Protein AF-A0A7K4BJR8-F1 (afdb_monomer)

pLDDT: mean 73.81, std 22.52, range [33.16, 98.5]

Solvent-accessible surface area (backbone atoms only — not comparable to full-atom values): 9722 Å² total; per-residue (Å²): 134,85,83,57,66,66,61,52,48,55,53,50,50,55,52,49,26,66,75,66,76,46,86,74,72,80,52,48,68,29,40,33,30,67,42,92,91,54,66,64,65,56,51,53,58,7,53,71,75,41,69,78,59,50,40,80,43,78,47,93,61,85,74,62,59,51,90,48,58,79,77,44,30,55,43,60,36,35,68,52,66,42,24,38,37,38,39,56,16,68,87,39,60,27,74,51,41,46,43,58,59,71,41,5,22,15,36,36,52,43,92,82,65,81,49,40,65,60,49,18,52,25,55,46,34,30,51,28,50,25,68,72,41,71,50,69,44,72,83,71,36,67,66,50,46,67,68,37,57,70,76,56,28,48,58,50,65,80,38,47,80,62,55,77,78,30,66,71,44,46,60,42,64,70

Radius of gyration: 16.27 Å; Cα contacts (8 Å, |Δi|>4): 257; chains: 1; bounding box: 40×42×47 Å

Secondary structure (DSSP, 8-state):
----HHHHHHHHHHHHHHHTT---SPPEEEEEEE-TTS-HHHHHHHHHTS-TTEEEEE-SSPPPB----GGGTT---BSSTTEEEEEETTTTT-S-SEEEETTEEEEEE-TT---HHHHHHHHHHHHHHHTT--SGGGGT-HHHHHHS-HHHHHHHHHHHHHHSS-HHHHHHH-

Sequence (174 aa):
MKFDFEKFKFYFLTLLATLFGTQRVKPIEIDIYIEDNIDPEFVQNSLYLIPQLWKFNFLTEAPKYRVMTGDWKGFLIPEADDTVVIFDGKARSAKYAGGCAGKSVGVAKNTWDTDELGFGLRIWHELLHAQKIDSDAMLYSPEFEEWLESQFSYVLKENKPAYQHSMQFQILFY

Nearest PDB structures (foldseek):
  8ev3-assembly1_x  TM=3.480E-01  e=5.461E+00  Schizosaccharomyces pombe
  5g1o-assembly2_C  TM=3.671E-01  e=8.417E+00  Homo sapiens

Structure (mmCIF, N/CA/C/O backbone):
data_AF-A0A7K4BJR8-F1
#
_entry.id   AF-A0A7K4BJR8-F1
#
loop_
_atom_site.group_PDB
_atom_site.id
_atom_site.type_symbol
_atom_site.label_atom_id
_atom_site.label_alt_id
_atom_site.label_comp_id
_atom_site.label_asym_id
_atom_site.label_entity_id
_atom_site.label_seq_id
_atom_site.pdbx_PDB_ins_code
_atom_site.Cartn_x
_atom_site.Cartn_y
_atom_site.Cartn_z
_atom_site.occupancy
_atom_site.B_iso_or_equiv
_atom_site.auth_seq_id
_atom_site.auth_comp_id
_atom_site.auth_asym_id
_atom_site.auth_atom_id
_atom_site.pdbx_PDB_model_num
ATOM 1 N N . MET A 1 1 ? -26.219 17.099 -1.507 1.00 39.16 1 MET A N 1
ATOM 2 C CA . MET A 1 1 ? -25.427 15.993 -0.931 1.00 39.16 1 MET A CA 1
ATOM 3 C C . MET A 1 1 ? -26.324 15.250 0.054 1.00 39.16 1 MET A C 1
ATOM 5 O O . MET A 1 1 ? -26.841 15.898 0.954 1.00 39.16 1 MET A O 1
ATOM 9 N N . LYS A 1 2 ? -26.644 13.965 -0.168 1.00 35.47 2 LYS A N 1
ATOM 10 C CA . LYS A 1 2 ? -27.456 13.188 0.789 1.00 35.47 2 LYS A CA 1
ATOM 11 C C . LYS A 1 2 ? -26.531 12.698 1.900 1.00 35.47 2 LYS A C 1
ATOM 13 O O . LYS A 1 2 ? -25.533 12.054 1.607 1.00 35.47 2 LYS A O 1
ATOM 18 N N . PHE A 1 3 ? -26.849 13.055 3.138 1.00 34.41 3 PHE A N 1
ATOM 19 C CA . PHE A 1 3 ? -26.106 12.629 4.317 1.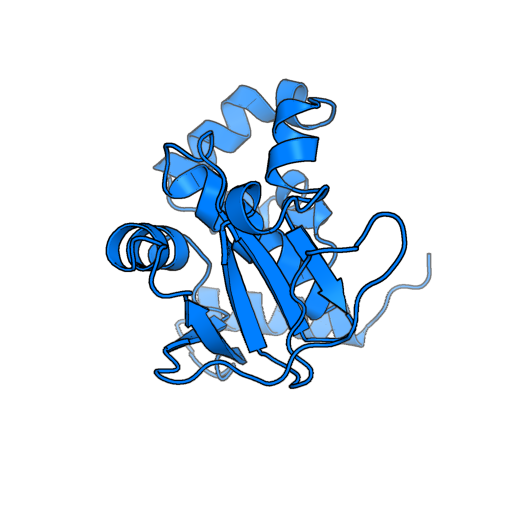00 34.41 3 PHE A CA 1
ATOM 20 C C . PHE A 1 3 ? -26.326 11.124 4.516 1.00 34.41 3 PHE A C 1
ATOM 22 O O . PHE A 1 3 ? -27.465 10.686 4.688 1.00 34.41 3 PHE A O 1
ATOM 29 N N . ASP A 1 4 ? -25.259 10.334 4.411 1.00 52.53 4 ASP A N 1
ATOM 30 C CA . ASP A 1 4 ? -25.311 8.882 4.585 1.00 52.53 4 ASP A CA 1
ATOM 31 C C . ASP A 1 4 ? -25.196 8.554 6.077 1.00 52.53 4 ASP A C 1
ATOM 33 O O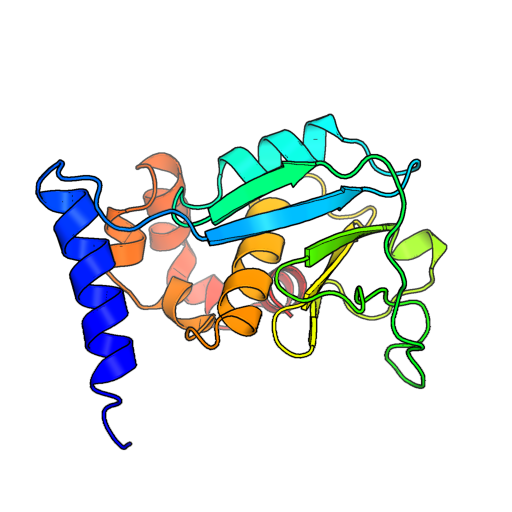 . ASP A 1 4 ? -24.119 8.593 6.678 1.00 52.53 4 ASP A O 1
ATOM 37 N N . PHE A 1 5 ? -26.352 8.288 6.681 1.00 44.09 5 PHE A N 1
ATOM 38 C CA . PHE A 1 5 ? -26.496 8.077 8.117 1.00 44.09 5 PHE A CA 1
ATOM 39 C C . PHE A 1 5 ? -25.712 6.856 8.618 1.00 44.09 5 PHE A C 1
ATOM 41 O O . PHE A 1 5 ? -25.242 6.859 9.754 1.00 44.09 5 PHE A O 1
ATOM 48 N N . GLU A 1 6 ? -25.524 5.835 7.777 1.00 42.38 6 GLU A N 1
ATOM 49 C CA . GLU A 1 6 ? -24.791 4.623 8.154 1.00 42.38 6 GLU A CA 1
ATOM 50 C C . GLU A 1 6 ? -23.277 4.868 8.164 1.00 42.38 6 GLU A C 1
ATOM 52 O O . GLU A 1 6 ? -22.595 4.439 9.096 1.00 42.38 6 GLU A O 1
ATOM 57 N N . LYS A 1 7 ? -22.752 5.655 7.213 1.00 46.09 7 LYS A N 1
ATOM 58 C CA . LYS A 1 7 ? -21.339 6.082 7.226 1.00 46.09 7 LYS A CA 1
ATOM 59 C C . LYS A 1 7 ? -21.014 6.978 8.415 1.00 46.09 7 LYS A C 1
ATOM 61 O O . LYS A 1 7 ? -20.001 6.769 9.080 1.00 46.09 7 LYS A O 1
ATOM 66 N N . PHE A 1 8 ? -21.886 7.940 8.714 1.00 45.38 8 PHE A N 1
ATOM 67 C CA . PHE A 1 8 ? -21.704 8.826 9.865 1.00 45.38 8 PHE A CA 1
ATOM 68 C C . PHE A 1 8 ? -21.739 8.047 11.185 1.00 45.38 8 PHE A C 1
ATOM 70 O O . PHE A 1 8 ? -20.923 8.281 12.070 1.00 45.38 8 PHE A O 1
ATOM 77 N N . LYS A 1 9 ? -22.632 7.061 11.297 1.00 41.16 9 LYS A N 1
ATOM 78 C CA . LYS A 1 9 ? -22.720 6.179 12.462 1.00 41.16 9 LYS A CA 1
ATOM 79 C C . LYS A 1 9 ? -21.468 5.316 12.630 1.00 41.16 9 LYS A C 1
ATOM 81 O O . LYS A 1 9 ? -20.982 5.193 13.748 1.00 41.16 9 LYS A O 1
ATOM 86 N N . PHE A 1 10 ? -20.919 4.756 11.552 1.00 46.19 10 PHE A N 1
ATOM 87 C CA . PHE A 1 10 ? -19.692 3.951 11.615 1.00 46.19 10 PHE A CA 1
ATOM 88 C C . PHE A 1 10 ? -18.473 4.792 12.022 1.00 46.19 10 PHE A C 1
ATOM 90 O O . PHE A 1 10 ? -17.684 4.385 12.874 1.00 46.19 10 PHE A O 1
ATOM 97 N N . TYR A 1 11 ? -18.375 6.007 11.479 1.00 46.25 11 TYR A N 1
ATOM 98 C CA . TYR A 1 11 ? -17.348 6.982 11.834 1.00 46.25 11 TYR A CA 1
ATOM 99 C C . TYR A 1 11 ? -17.465 7.418 13.305 1.00 46.25 11 TYR A C 1
ATOM 101 O O . TYR A 1 11 ? -16.501 7.340 14.061 1.00 46.25 11 TYR A O 1
ATOM 109 N N . PHE A 1 12 ? -18.676 7.756 13.755 1.00 47.78 12 PHE A N 1
ATOM 110 C CA . PHE A 1 12 ? -18.957 8.169 15.132 1.00 47.78 12 PHE A CA 1
ATOM 111 C C . PHE A 1 12 ? -18.719 7.049 16.157 1.00 47.78 12 PHE A C 1
ATOM 113 O O . PHE A 1 12 ? -18.209 7.303 17.245 1.00 47.78 12 PHE A O 1
ATOM 120 N N . LEU A 1 13 ? -19.037 5.796 15.815 1.00 42.09 13 LEU A N 1
ATOM 121 C CA . LEU A 1 13 ? -18.774 4.636 16.675 1.00 42.09 13 LEU A CA 1
ATOM 122 C C . LEU A 1 13 ? -17.274 4.330 16.794 1.00 42.09 13 LEU A C 1
ATOM 124 O O . LEU A 1 13 ? -16.813 3.983 17.880 1.00 42.09 13 LEU A O 1
ATOM 128 N N . THR A 1 14 ? -16.513 4.509 15.712 1.00 45.16 14 THR A N 1
ATOM 129 C CA . THR A 1 14 ? -15.045 4.382 15.715 1.00 45.16 14 THR A CA 1
ATOM 130 C C . THR A 1 14 ? -14.398 5.481 16.571 1.00 45.16 14 THR A C 1
ATOM 132 O O . THR A 1 14 ? -13.513 5.208 17.384 1.00 45.16 14 THR A O 1
ATOM 135 N N . LEU A 1 15 ? -14.912 6.712 16.475 1.00 42.56 15 LEU A N 1
ATOM 136 C CA . LEU A 1 15 ? -14.467 7.861 17.268 1.00 42.56 15 LEU A CA 1
ATOM 137 C C . LEU A 1 15 ? -14.764 7.680 18.772 1.00 42.56 15 LEU A C 1
ATOM 139 O O . LEU A 1 15 ? -13.894 7.877 19.619 1.00 42.56 15 LEU A O 1
ATOM 143 N N . LEU A 1 16 ? -15.975 7.221 19.113 1.00 37.25 16 LEU A N 1
ATOM 144 C CA . LEU A 1 16 ? -16.387 6.929 20.492 1.00 37.25 16 LEU A CA 1
ATOM 145 C C . LEU A 1 16 ? -15.578 5.794 21.132 1.00 37.25 16 LEU A C 1
ATOM 147 O O . LEU A 1 16 ? -15.208 5.891 22.302 1.00 37.25 16 LEU A O 1
ATOM 151 N N . ALA A 1 17 ? -15.282 4.728 20.386 1.00 38.25 17 ALA A N 1
ATOM 152 C CA . ALA A 1 17 ? -14.490 3.605 20.891 1.00 38.25 17 ALA A CA 1
ATOM 153 C C . ALA A 1 17 ? -13.061 4.027 21.274 1.00 38.25 17 ALA A C 1
ATOM 155 O O . ALA A 1 17 ? -12.500 3.520 22.247 1.00 38.25 17 ALA A O 1
ATOM 156 N N . THR A 1 18 ? -12.510 4.996 20.539 1.00 41.12 18 THR A N 1
ATOM 157 C CA . THR A 1 18 ? -11.171 5.554 20.759 1.00 41.12 18 THR A CA 1
ATOM 158 C C . THR A 1 18 ? -11.140 6.490 21.973 1.00 41.12 18 THR A C 1
ATOM 160 O O . THR A 1 18 ? -10.223 6.415 22.785 1.00 41.12 18 THR A O 1
ATOM 163 N N . LEU A 1 19 ? -12.178 7.316 22.158 1.00 39.34 19 LEU A N 1
ATOM 164 C CA . LEU A 1 19 ? -12.269 8.289 23.257 1.00 39.34 19 LEU A CA 1
ATOM 165 C C . LEU A 1 19 ? -12.593 7.669 24.626 1.00 39.34 19 LEU A C 1
ATOM 167 O O . LEU A 1 19 ? -12.157 8.184 25.652 1.00 39.34 19 LEU A O 1
ATOM 171 N N . PHE A 1 20 ? -13.353 6.571 24.668 1.00 43.09 20 PHE A N 1
ATOM 172 C CA . PHE A 1 20 ? -13.841 5.990 25.926 1.00 43.09 20 PHE A CA 1
ATOM 173 C C . PHE A 1 20 ? -13.079 4.739 26.387 1.00 43.09 20 PHE A C 1
ATOM 175 O O . PHE A 1 20 ? -13.543 4.055 27.299 1.00 43.09 20 PHE A O 1
ATOM 182 N N . GLY A 1 21 ? -11.945 4.395 25.760 1.00 36.84 21 GLY A N 1
ATOM 183 C CA . GLY A 1 21 ? -11.155 3.206 26.123 1.00 36.84 21 GLY A CA 1
ATOM 184 C C . GLY A 1 21 ? -11.947 1.893 26.046 1.00 36.84 21 GLY A C 1
ATOM 185 O O . GLY A 1 21 ? -11.568 0.885 26.639 1.00 36.84 21 GLY A O 1
ATOM 186 N N . THR A 1 22 ? -13.074 1.898 25.331 1.00 37.78 22 THR A N 1
ATOM 187 C CA . THR A 1 22 ? -13.945 0.742 25.148 1.00 37.78 22 THR A CA 1
ATOM 188 C C . THR A 1 22 ? -13.746 0.237 23.733 1.00 37.78 22 THR A C 1
ATOM 190 O O . THR A 1 22 ? -14.464 0.581 22.798 1.00 37.78 22 THR A O 1
ATOM 193 N N . GLN A 1 23 ? -12.737 -0.612 23.572 1.00 42.09 23 GLN A N 1
ATOM 194 C CA . GLN A 1 23 ? -12.533 -1.372 22.348 1.00 42.09 23 GLN A CA 1
ATOM 195 C C . GLN A 1 23 ? -13.764 -2.271 22.125 1.00 42.09 23 GLN A C 1
ATOM 197 O O . GLN A 1 23 ? -13.931 -3.305 22.772 1.00 42.09 23 GLN A O 1
ATOM 202 N N . ARG A 1 24 ? -14.684 -1.850 21.251 1.00 44.22 24 ARG A N 1
ATOM 203 C CA . ARG A 1 24 ? -15.789 -2.693 20.760 1.00 44.22 24 ARG A CA 1
ATOM 204 C C . ARG A 1 24 ? -16.048 -2.567 19.261 1.00 44.22 24 ARG A C 1
ATOM 206 O O . ARG A 1 24 ? -17.031 -3.122 18.781 1.00 44.22 24 ARG A O 1
ATOM 213 N N . VAL A 1 25 ? -15.178 -1.903 18.503 1.00 53.53 25 VAL A N 1
ATOM 214 C CA . VAL A 1 25 ? -15.154 -2.091 17.048 1.00 53.53 25 VAL A CA 1
ATOM 215 C C . VAL A 1 25 ? -14.038 -3.084 16.767 1.00 53.53 25 VAL A C 1
ATOM 217 O O . VAL A 1 25 ? -12.874 -2.809 17.050 1.00 53.53 25 VAL A O 1
ATOM 220 N N . LYS A 1 26 ? -14.409 -4.284 16.307 1.00 66.56 26 LYS A N 1
ATOM 221 C CA . LYS A 1 26 ? -13.431 -5.275 15.853 1.00 66.56 26 LYS A CA 1
ATOM 222 C C . LYS A 1 26 ? -12.640 -4.624 14.704 1.00 66.56 26 LYS A C 1
ATOM 224 O O . LYS A 1 26 ? -13.298 -4.128 13.787 1.00 66.56 26 LYS A O 1
ATOM 229 N N . PRO A 1 27 ? -11.295 -4.589 14.752 1.00 75.00 27 PRO A N 1
ATOM 230 C CA . PRO A 1 27 ? -10.516 -4.029 13.657 1.00 75.00 27 PRO A CA 1
ATOM 231 C C . PRO A 1 27 ? -10.825 -4.784 12.364 1.00 75.00 27 PRO A C 1
ATOM 233 O O . PRO A 1 27 ? -11.122 -5.983 12.390 1.00 75.00 27 PRO A O 1
ATOM 236 N N . ILE A 1 28 ? -10.778 -4.068 11.245 1.00 84.19 28 ILE A N 1
ATOM 237 C CA . ILE A 1 28 ? -10.952 -4.652 9.918 1.00 84.19 28 ILE A CA 1
ATOM 238 C C . ILE A 1 28 ? -9.703 -5.485 9.639 1.00 84.19 28 ILE A C 1
ATOM 240 O O . ILE A 1 28 ? -8.593 -4.958 9.610 1.00 84.19 28 ILE A O 1
ATOM 244 N N . GLU A 1 29 ? -9.879 -6.792 9.495 1.00 93.88 29 GLU A N 1
ATOM 245 C CA . GLU A 1 29 ? -8.787 -7.697 9.150 1.00 93.88 29 GLU A CA 1
ATOM 246 C C . GLU A 1 29 ? -8.449 -7.507 7.671 1.00 93.88 29 GLU A C 1
ATOM 248 O O . GLU A 1 29 ? -9.343 -7.556 6.830 1.00 93.88 29 GLU A O 1
ATOM 253 N N . ILE A 1 30 ? -7.177 -7.238 7.387 1.00 96.56 30 ILE A N 1
ATOM 254 C CA . ILE A 1 30 ? -6.649 -7.042 6.041 1.00 96.56 30 ILE A CA 1
ATOM 255 C C . ILE A 1 30 ? -5.509 -8.021 5.838 1.00 96.56 30 ILE A C 1
ATOM 257 O O . ILE A 1 30 ? -4.520 -7.987 6.573 1.00 96.56 30 ILE A O 1
ATOM 261 N N . ASP A 1 31 ? -5.618 -8.851 4.816 1.00 98.25 31 ASP A N 1
ATOM 262 C CA . ASP A 1 31 ? -4.519 -9.711 4.414 1.00 98.25 31 ASP A CA 1
ATOM 263 C C . ASP A 1 31 ? -3.548 -8.912 3.542 1.00 98.25 31 ASP A C 1
ATOM 265 O O . ASP A 1 31 ? -3.962 -8.209 2.621 1.00 98.25 31 ASP A O 1
ATOM 269 N N . ILE A 1 32 ? -2.251 -8.984 3.826 1.00 98.12 32 ILE A N 1
ATOM 270 C CA . ILE A 1 32 ? -1.221 -8.276 3.067 1.00 98.12 32 ILE A CA 1
ATOM 271 C C . ILE A 1 32 ? -0.196 -9.252 2.508 1.00 98.12 32 ILE A C 1
ATOM 273 O O . ILE A 1 32 ? 0.426 -10.014 3.243 1.00 98.12 32 ILE A O 1
ATOM 277 N N . TYR A 1 33 ? -0.001 -9.211 1.195 1.00 98.50 33 TYR A N 1
ATOM 278 C CA . TYR A 1 33 ? 1.086 -9.911 0.521 1.00 98.50 33 TYR A CA 1
ATOM 279 C C . TYR A 1 33 ? 2.131 -8.906 0.037 1.00 98.50 33 TYR A C 1
ATOM 281 O O . TYR A 1 33 ? 1.786 -7.878 -0.548 1.00 98.50 33 TYR A O 1
ATOM 289 N N . ILE A 1 34 ? 3.403 -9.216 0.269 1.00 98.06 34 ILE A N 1
ATOM 290 C CA . ILE A 1 34 ? 4.556 -8.423 -0.163 1.00 98.06 34 ILE A CA 1
ATOM 291 C C . ILE A 1 34 ? 5.335 -9.283 -1.159 1.00 98.06 34 ILE A C 1
ATOM 293 O O . ILE A 1 34 ? 5.709 -10.401 -0.817 1.00 98.06 34 ILE A O 1
ATOM 297 N N . GLU A 1 35 ? 5.554 -8.793 -2.382 1.00 96.75 35 GLU A N 1
ATOM 298 C CA . GLU A 1 35 ? 6.397 -9.505 -3.351 1.00 96.75 35 GLU A CA 1
ATOM 299 C C . GLU A 1 35 ? 7.841 -9.660 -2.845 1.00 96.75 35 GLU A C 1
ATOM 301 O O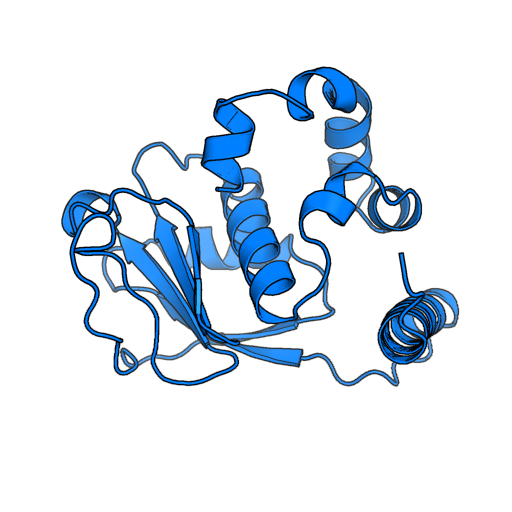 . GLU A 1 35 ? 8.390 -8.752 -2.225 1.00 96.75 35 GLU A O 1
ATOM 306 N N . ASP A 1 36 ? 8.481 -10.786 -3.173 1.00 91.25 36 ASP A N 1
ATOM 307 C CA . ASP A 1 36 ? 9.799 -11.195 -2.651 1.00 91.25 36 ASP A CA 1
ATOM 308 C C . ASP A 1 36 ? 10.941 -10.183 -2.875 1.00 91.25 36 ASP A C 1
ATOM 310 O O . ASP A 1 36 ? 11.962 -10.223 -2.191 1.00 91.25 36 ASP A O 1
ATOM 314 N N . ASN A 1 37 ? 10.810 -9.297 -3.862 1.00 92.19 37 ASN A N 1
ATOM 315 C CA . ASN A 1 37 ? 11.795 -8.264 -4.190 1.00 92.19 37 ASN A CA 1
ATOM 316 C C . ASN A 1 37 ? 11.564 -6.931 -3.459 1.00 92.19 37 ASN A C 1
ATOM 318 O O . ASN A 1 37 ? 12.301 -5.973 -3.702 1.00 92.19 37 ASN A O 1
ATOM 322 N N . ILE A 1 38 ? 10.560 -6.858 -2.587 1.00 95.75 38 ILE A N 1
ATOM 323 C CA . ILE A 1 38 ? 10.290 -5.711 -1.725 1.00 95.75 38 ILE A CA 1
ATOM 324 C C . ILE A 1 38 ? 10.806 -6.003 -0.319 1.00 95.75 38 ILE A C 1
ATOM 326 O O . ILE A 1 38 ? 10.596 -7.086 0.214 1.00 95.75 38 ILE A O 1
ATOM 330 N N . ASP A 1 39 ? 11.458 -5.014 0.292 1.00 95.12 39 ASP A N 1
ATOM 331 C CA . ASP A 1 39 ? 11.907 -5.101 1.679 1.00 95.12 39 ASP A CA 1
ATOM 332 C C . ASP A 1 39 ? 10.700 -5.177 2.639 1.00 95.12 39 ASP A C 1
ATOM 334 O O . ASP A 1 39 ? 9.954 -4.196 2.765 1.00 95.12 39 ASP A O 1
ATOM 338 N N . PRO A 1 40 ? 10.478 -6.318 3.320 1.00 94.31 40 PRO A N 1
ATOM 339 C CA . PRO A 1 40 ? 9.342 -6.474 4.214 1.00 94.31 40 PRO A CA 1
ATOM 340 C C . PRO A 1 40 ? 9.459 -5.618 5.480 1.00 94.31 40 PRO A C 1
ATOM 342 O O . PRO A 1 40 ? 8.422 -5.267 6.043 1.00 94.31 40 PRO A O 1
ATOM 345 N N . GLU A 1 41 ? 10.668 -5.259 5.928 1.00 95.19 41 GLU A N 1
ATOM 346 C CA . GLU A 1 41 ? 10.864 -4.423 7.120 1.00 95.19 41 GLU A CA 1
ATOM 347 C C . GLU A 1 41 ? 10.375 -2.995 6.858 1.00 95.19 41 GLU A C 1
ATOM 349 O O . GLU A 1 41 ? 9.574 -2.463 7.626 1.00 95.19 41 GLU A O 1
ATOM 354 N N . PHE A 1 42 ? 10.748 -2.418 5.712 1.00 94.06 42 PHE A N 1
ATOM 355 C CA . PHE A 1 42 ? 10.246 -1.116 5.264 1.00 94.06 42 PHE A CA 1
ATOM 356 C C . PHE A 1 42 ? 8.710 -1.075 5.217 1.00 94.06 42 PHE A C 1
ATOM 358 O O . PHE A 1 42 ? 8.081 -0.130 5.702 1.00 94.06 42 PHE A O 1
ATOM 365 N N . VAL A 1 43 ? 8.078 -2.113 4.655 1.00 95.19 43 VAL A N 1
ATOM 366 C CA . VAL A 1 43 ? 6.611 -2.189 4.584 1.00 95.19 43 VAL A CA 1
ATOM 367 C C . VAL A 1 43 ? 6.007 -2.310 5.981 1.00 95.19 43 VAL A C 1
ATOM 369 O O . VAL A 1 43 ? 5.060 -1.593 6.288 1.00 95.19 43 VAL A O 1
ATOM 372 N N . GLN A 1 44 ? 6.549 -3.166 6.850 1.00 93.44 44 GLN A N 1
ATOM 373 C CA . GLN A 1 44 ? 6.068 -3.316 8.229 1.00 93.44 44 GLN A CA 1
ATOM 374 C C . GLN A 1 44 ? 6.145 -2.000 9.009 1.00 93.44 44 GLN A C 1
ATOM 376 O O . GLN A 1 44 ? 5.165 -1.609 9.646 1.00 93.44 44 GLN A O 1
ATOM 381 N N . ASN A 1 45 ? 7.265 -1.287 8.898 1.00 85.56 45 ASN A N 1
ATOM 382 C CA . ASN A 1 45 ? 7.450 0.030 9.499 1.00 85.56 45 ASN A CA 1
ATOM 383 C C . ASN A 1 45 ? 6.443 1.048 8.944 1.00 85.56 45 ASN A C 1
ATOM 385 O O . ASN A 1 45 ? 5.867 1.817 9.709 1.00 85.56 45 ASN A O 1
ATOM 389 N N . SER A 1 46 ? 6.154 1.000 7.641 1.00 86.38 46 SER A N 1
ATOM 390 C CA . SER A 1 46 ? 5.132 1.846 7.006 1.00 86.38 46 SER A CA 1
ATOM 391 C C . SER A 1 46 ? 3.722 1.557 7.542 1.00 86.38 46 SER A C 1
ATOM 393 O O . SER A 1 46 ? 2.960 2.481 7.816 1.00 86.38 46 SER A O 1
ATOM 395 N N . LEU A 1 47 ? 3.363 0.280 7.727 1.00 86.81 47 LEU A N 1
ATOM 396 C CA . LEU A 1 47 ? 2.053 -0.124 8.255 1.00 86.81 47 LEU A CA 1
ATOM 397 C C . LEU A 1 47 ? 1.860 0.259 9.724 1.00 86.81 47 LEU A C 1
ATOM 399 O O . LEU A 1 47 ? 0.731 0.520 10.132 1.00 86.81 47 LEU A O 1
ATOM 403 N N . TYR A 1 48 ? 2.937 0.309 10.516 1.00 78.69 48 TYR A N 1
ATOM 404 C CA . TYR A 1 48 ? 2.879 0.737 11.918 1.00 78.69 48 TYR A CA 1
ATOM 405 C C . TYR A 1 48 ? 2.381 2.185 12.069 1.00 78.69 48 TYR A C 1
ATOM 407 O O . TYR A 1 48 ? 1.830 2.548 13.106 1.00 78.69 48 TYR A O 1
ATO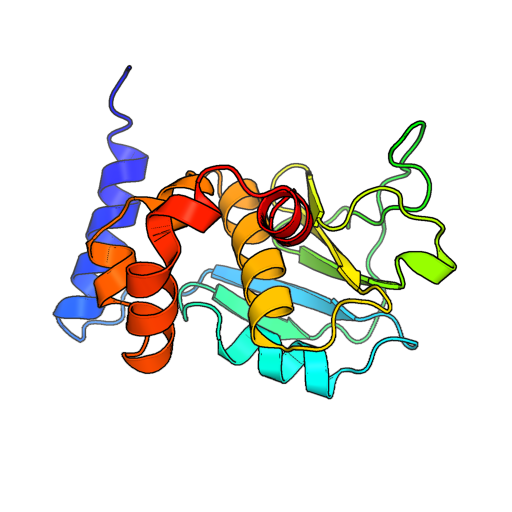M 415 N N . LEU A 1 49 ? 2.534 2.998 11.021 1.00 70.06 49 LEU A N 1
ATOM 416 C CA . LEU A 1 49 ? 2.095 4.394 10.976 1.00 70.06 49 LEU A CA 1
ATOM 417 C C . LEU A 1 49 ? 0.606 4.549 10.613 1.00 70.06 49 LEU A C 1
ATOM 419 O O . LEU A 1 49 ? 0.055 5.644 10.725 1.00 70.06 49 LEU A O 1
ATOM 423 N N . ILE A 1 50 ? -0.054 3.474 10.173 1.00 73.50 50 ILE A N 1
ATOM 424 C CA . ILE A 1 50 ? -1.468 3.472 9.775 1.00 73.50 50 ILE A CA 1
ATOM 425 C C . ILE A 1 50 ? -2.353 3.262 11.015 1.00 73.50 50 ILE A C 1
ATOM 427 O O . ILE A 1 50 ? -1.997 2.481 11.902 1.00 73.50 50 ILE A O 1
ATOM 431 N N . PRO A 1 51 ? -3.542 3.896 11.099 1.00 68.50 51 PRO A N 1
ATOM 432 C CA . PRO A 1 51 ? -4.455 3.665 12.206 1.00 68.50 51 PRO A CA 1
ATOM 433 C C . PRO A 1 51 ? -4.778 2.208 12.493 1.00 68.50 51 PRO A C 1
ATOM 435 O O . PRO A 1 51 ? -5.121 1.438 11.596 1.00 68.50 51 PRO A O 1
ATOM 438 N N . GLN A 1 52 ? -4.864 1.887 13.787 1.00 69.88 52 GLN A N 1
ATOM 439 C CA . GLN A 1 52 ? -5.269 0.570 14.301 1.00 69.88 52 GLN A CA 1
ATOM 440 C C . GLN A 1 52 ? -6.757 0.229 14.059 1.00 69.88 52 GLN A C 1
ATOM 442 O O . GLN A 1 52 ? -7.312 -0.668 14.695 1.00 69.88 52 GLN A O 1
ATOM 447 N N . LEU A 1 53 ? -7.421 0.936 13.138 1.00 73.88 53 LEU A N 1
ATOM 448 C CA . LEU A 1 53 ? -8.699 0.522 12.562 1.00 73.88 53 LEU A CA 1
ATOM 449 C C . LEU A 1 53 ? -8.534 -0.761 11.737 1.00 73.88 53 LEU A C 1
ATOM 451 O O . LEU A 1 53 ? -9.445 -1.591 11.716 1.00 73.88 53 LEU A O 1
ATOM 455 N N . TRP A 1 54 ? -7.380 -0.929 11.087 1.00 83.00 54 TRP A N 1
ATOM 456 C CA . TRP A 1 54 ? -7.029 -2.141 10.358 1.00 83.00 54 TRP A CA 1
ATOM 457 C C . TRP A 1 54 ? -6.060 -2.998 11.159 1.00 83.00 54 TRP A C 1
ATOM 459 O O . TRP A 1 54 ? -5.187 -2.503 11.871 1.00 83.00 54 TRP A O 1
ATOM 469 N N . LYS A 1 55 ? -6.214 -4.309 11.015 1.00 88.62 55 LYS A N 1
ATOM 470 C CA . LYS A 1 55 ? -5.279 -5.304 11.515 1.00 88.62 55 LYS A CA 1
ATOM 471 C C . LYS A 1 55 ? -4.721 -6.067 10.324 1.00 88.62 55 LYS A C 1
ATOM 473 O O . LYS A 1 55 ? -5.476 -6.742 9.631 1.00 88.62 55 LYS A O 1
ATOM 478 N N . PHE A 1 56 ? -3.413 -5.977 10.125 1.00 94.94 56 PHE A N 1
ATOM 479 C CA . PHE A 1 56 ? -2.735 -6.606 8.997 1.00 94.94 56 PHE A CA 1
ATOM 480 C C . PHE A 1 56 ? -2.307 -8.039 9.325 1.00 94.94 56 PHE A C 1
ATOM 482 O O . PHE A 1 56 ? -1.642 -8.275 10.336 1.00 94.94 56 PHE A O 1
ATOM 489 N N . ASN A 1 57 ? -2.663 -8.987 8.459 1.00 96.81 57 ASN A N 1
ATOM 490 C CA . ASN A 1 57 ? -2.185 -10.365 8.497 1.00 96.81 57 ASN A CA 1
ATOM 491 C C . ASN A 1 57 ? -1.281 -10.606 7.283 1.00 96.81 57 ASN A C 1
ATOM 493 O O . ASN A 1 57 ? -1.718 -10.467 6.145 1.00 96.81 57 ASN A O 1
ATOM 497 N N . PHE A 1 58 ? -0.022 -10.970 7.507 1.00 97.12 58 PHE A N 1
ATOM 498 C CA . PHE A 1 58 ? 0.925 -11.172 6.411 1.00 97.12 58 PHE A CA 1
ATOM 499 C C . PHE A 1 58 ? 0.731 -12.543 5.764 1.00 97.12 58 PHE A C 1
ATOM 501 O O . PHE A 1 58 ? 0.842 -13.577 6.425 1.00 97.12 58 PHE A O 1
ATOM 508 N N . LEU A 1 59 ? 0.463 -12.536 4.463 1.00 97.31 59 LEU A N 1
ATOM 509 C CA . LEU A 1 59 ? 0.394 -13.726 3.632 1.00 97.31 59 LEU A CA 1
ATOM 510 C C . LEU A 1 59 ? 1.800 -14.146 3.204 1.00 97.31 59 LEU A C 1
ATOM 512 O 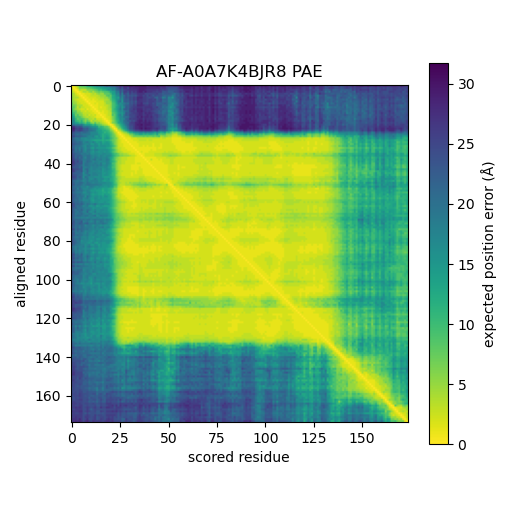O . LEU A 1 59 ? 2.623 -13.316 2.823 1.00 97.31 59 LEU A O 1
ATOM 516 N N . THR A 1 60 ? 2.050 -15.452 3.212 1.00 95.00 60 THR A N 1
ATOM 517 C CA . THR A 1 60 ? 3.302 -16.044 2.717 1.00 95.00 60 THR A CA 1
ATOM 518 C C . THR A 1 60 ? 3.228 -16.445 1.247 1.00 95.00 60 THR A C 1
ATOM 520 O O . THR A 1 60 ? 4.255 -16.708 0.632 1.00 95.00 60 THR A O 1
ATOM 523 N N . GLU A 1 61 ? 2.022 -16.525 0.684 1.00 95.75 61 GLU A N 1
ATOM 524 C CA . GLU A 1 61 ? 1.781 -16.930 -0.700 1.00 95.75 61 GLU A CA 1
ATOM 525 C C . GLU A 1 61 ? 1.078 -15.813 -1.471 1.00 95.75 61 GLU A C 1
ATOM 527 O O . GLU A 1 61 ? 0.199 -15.127 -0.942 1.00 95.75 61 GLU A O 1
ATOM 532 N N . ALA A 1 62 ? 1.457 -15.654 -2.741 1.00 96.62 62 ALA A N 1
ATOM 533 C CA . ALA A 1 62 ? 0.861 -14.668 -3.627 1.00 96.62 62 ALA A CA 1
ATOM 534 C C . ALA A 1 62 ? -0.637 -14.964 -3.848 1.00 96.62 62 ALA A C 1
ATOM 536 O O . ALA A 1 62 ? -0.988 -16.080 -4.252 1.00 96.62 62 ALA A O 1
ATOM 537 N N . PRO A 1 63 ? -1.538 -13.984 -3.647 1.00 96.75 63 PRO A N 1
ATOM 538 C CA . PRO A 1 63 ? -2.942 -14.158 -3.982 1.00 96.75 63 PRO A CA 1
ATOM 539 C C . PRO A 1 63 ? -3.132 -14.190 -5.504 1.00 96.75 63 PRO A C 1
ATOM 541 O O . PRO A 1 63 ? -2.269 -13.790 -6.287 1.00 96.75 63 PRO A O 1
ATOM 544 N N . LYS A 1 64 ? -4.312 -14.625 -5.950 1.00 97.69 64 LYS A N 1
ATOM 545 C CA . LYS A 1 64 ? -4.706 -14.459 -7.355 1.00 97.69 64 LYS A CA 1
ATOM 546 C C . LYS A 1 64 ? -4.918 -12.981 -7.664 1.00 97.69 64 LYS A C 1
ATOM 548 O O . LYS A 1 64 ? -5.499 -12.263 -6.852 1.00 97.69 64 LYS A O 1
ATOM 553 N N . TYR A 1 65 ? -4.504 -12.546 -8.850 1.00 97.19 65 TYR A N 1
ATOM 554 C CA . TYR A 1 65 ? -4.628 -11.157 -9.290 1.00 97.19 65 TYR A CA 1
ATOM 555 C C . TYR A 1 65 ? -5.623 -11.011 -10.433 1.00 97.19 65 TYR A C 1
ATOM 557 O O . TYR A 1 65 ? -5.708 -11.864 -11.316 1.00 97.19 65 TYR A O 1
ATOM 565 N N . ARG A 1 66 ? -6.304 -9.866 -10.466 1.00 96.38 66 ARG A N 1
ATOM 566 C CA . ARG A 1 66 ? -7.091 -9.448 -11.625 1.00 96.38 66 ARG A CA 1
ATOM 567 C C . ARG A 1 66 ? -6.171 -9.168 -12.810 1.00 96.38 66 ARG A C 1
ATOM 569 O O . ARG A 1 66 ? -5.087 -8.605 -12.664 1.00 96.38 66 ARG A O 1
ATOM 576 N N . VAL A 1 67 ? -6.636 -9.514 -14.008 1.00 93.94 67 VAL A N 1
ATOM 577 C CA . VAL A 1 67 ? -5.934 -9.187 -15.254 1.00 93.94 67 VAL A CA 1
ATOM 578 C C . VAL A 1 67 ? -6.192 -7.723 -15.606 1.00 93.94 67 VAL A C 1
ATOM 580 O O . VAL A 1 67 ? -7.271 -7.367 -16.078 1.00 93.94 67 VAL A O 1
ATOM 583 N N . MET A 1 68 ? -5.185 -6.880 -15.390 1.00 94.69 68 MET A N 1
ATOM 584 C CA . MET A 1 68 ? -5.246 -5.453 -15.704 1.00 94.69 68 MET A CA 1
ATOM 585 C C . MET A 1 68 ? -4.786 -5.177 -17.143 1.00 94.69 68 MET A C 1
ATOM 587 O O . MET A 1 68 ? -3.857 -5.808 -17.654 1.00 94.69 68 MET A O 1
ATOM 591 N N . THR A 1 69 ? -5.433 -4.223 -17.816 1.00 93.19 69 THR A N 1
ATOM 592 C CA . THR A 1 69 ? -5.159 -3.866 -19.221 1.00 93.19 69 THR A CA 1
ATOM 593 C C . THR A 1 69 ? -5.080 -2.349 -19.406 1.00 93.19 69 THR A C 1
ATOM 595 O O . THR A 1 69 ? -5.358 -1.586 -18.481 1.00 93.19 69 THR A O 1
ATOM 598 N N . GLY A 1 70 ? -4.670 -1.901 -20.598 1.00 94.69 70 GLY A N 1
ATOM 599 C CA . GLY A 1 70 ? -4.523 -0.476 -20.904 1.00 94.69 70 GLY A CA 1
ATOM 600 C C . GLY A 1 70 ? -3.499 0.200 -19.993 1.00 94.69 70 GLY A C 1
ATOM 601 O O . GLY A 1 70 ? -2.420 -0.344 -19.767 1.00 94.69 70 GLY A O 1
ATOM 602 N N . ASP A 1 71 ? -3.862 1.359 -19.448 1.00 92.69 71 ASP A N 1
ATOM 603 C CA . ASP A 1 71 ? -3.016 2.138 -18.536 1.00 92.69 71 ASP A CA 1
ATOM 604 C C . ASP A 1 71 ? -2.695 1.421 -17.215 1.00 92.69 71 ASP A C 1
ATOM 606 O O . ASP A 1 71 ? -1.699 1.739 -16.572 1.00 92.69 71 ASP A O 1
ATOM 610 N N . TRP A 1 72 ? -3.500 0.431 -16.827 1.00 93.69 72 TRP A N 1
ATOM 611 C CA . TRP A 1 72 ? -3.290 -0.368 -15.617 1.00 93.69 72 TRP A CA 1
ATOM 612 C C . TRP A 1 72 ? -2.475 -1.638 -15.872 1.00 93.69 72 TRP A C 1
ATOM 614 O O . TRP A 1 72 ? -2.274 -2.442 -14.962 1.00 93.69 72 TRP A O 1
ATOM 624 N N . LYS A 1 73 ? -2.012 -1.870 -17.106 1.00 94.81 73 LYS A N 1
ATOM 625 C CA . LYS A 1 73 ? -1.197 -3.045 -17.429 1.00 94.81 73 LYS A CA 1
ATOM 626 C C . LYS A 1 73 ? 0.044 -3.087 -16.527 1.00 94.81 73 LYS A C 1
ATOM 628 O O . LYS A 1 73 ? 0.766 -2.105 -16.419 1.00 94.81 73 LYS A O 1
ATOM 633 N N . GLY A 1 74 ? 0.288 -4.243 -15.909 1.00 93.25 74 GLY A N 1
ATOM 634 C CA . GLY A 1 74 ? 1.394 -4.446 -14.967 1.00 93.25 74 GLY A CA 1
ATOM 635 C C . GLY A 1 74 ? 1.040 -4.144 -13.507 1.00 93.25 74 GLY A C 1
ATOM 636 O O . GLY A 1 74 ? 1.697 -4.671 -12.615 1.00 93.25 74 GLY A O 1
ATOM 637 N N . PHE A 1 75 ? -0.029 -3.388 -13.246 1.00 96.81 75 PHE A N 1
ATOM 638 C CA . PHE A 1 75 ? -0.523 -3.146 -11.893 1.00 96.81 75 PHE A CA 1
ATOM 639 C C . PHE A 1 75 ? -1.168 -4.415 -11.315 1.00 96.81 75 PHE A C 1
ATOM 641 O O . PHE A 1 75 ? -1.893 -5.118 -12.026 1.00 96.81 75 PHE A O 1
ATOM 648 N N . LEU A 1 76 ? -0.924 -4.712 -10.035 1.00 97.44 76 LEU A N 1
ATOM 649 C CA . LEU A 1 76 ? -1.541 -5.849 -9.353 1.00 97.44 76 LEU A CA 1
ATOM 650 C C . LEU A 1 76 ? -2.707 -5.399 -8.480 1.00 97.44 76 LEU A C 1
ATOM 652 O O . LEU A 1 76 ? -2.541 -4.538 -7.628 1.00 97.44 76 LEU A O 1
ATOM 656 N N . ILE A 1 77 ? -3.867 -6.034 -8.649 1.00 97.06 77 ILE A N 1
ATOM 657 C CA . ILE A 1 77 ? -4.990 -5.942 -7.709 1.00 97.06 77 ILE A CA 1
ATOM 658 C C . ILE A 1 77 ? -5.419 -7.377 -7.355 1.00 97.0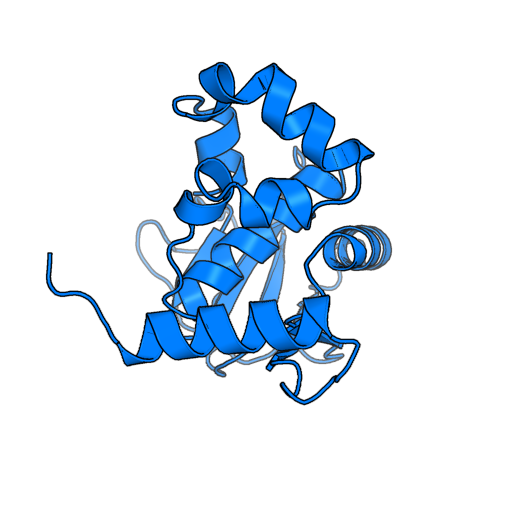6 77 ILE A C 1
ATOM 660 O O . ILE A 1 77 ? -5.743 -8.137 -8.275 1.00 97.06 77 ILE A O 1
ATOM 664 N N . PRO A 1 78 ? -5.450 -7.775 -6.072 1.00 97.75 78 PRO A N 1
ATOM 665 C CA . PRO A 1 78 ? -5.757 -9.144 -5.664 1.00 97.75 78 PRO A CA 1
ATOM 666 C C . PRO A 1 78 ? -7.256 -9.423 -5.766 1.00 97.75 78 PRO A C 1
ATOM 668 O O . PRO A 1 78 ? -8.052 -8.602 -5.339 1.00 97.75 78 PRO A O 1
ATOM 671 N N . GLU A 1 79 ? -7.667 -10.568 -6.315 1.00 97.38 79 GLU A N 1
ATOM 672 C CA . GLU A 1 79 ? -9.085 -10.918 -6.516 1.00 97.38 79 GLU A CA 1
ATOM 673 C C . GLU A 1 79 ? -9.891 -10.963 -5.211 1.00 97.38 79 GLU A C 1
ATOM 675 O O . GLU A 1 79 ? -11.069 -10.603 -5.215 1.00 97.38 79 GLU A O 1
ATOM 680 N N . ALA A 1 80 ? -9.254 -11.385 -4.118 1.00 96.81 80 ALA A N 1
ATOM 681 C CA . ALA A 1 80 ? -9.863 -11.460 -2.799 1.00 96.81 80 ALA A CA 1
ATOM 682 C C . ALA A 1 80 ? -10.134 -10.061 -2.219 1.00 96.81 80 ALA A C 1
ATOM 684 O O . ALA A 1 80 ? -9.313 -9.151 -2.335 1.00 96.81 80 ALA A O 1
ATOM 685 N N . ASP A 1 81 ? -11.303 -9.904 -1.597 1.00 95.81 81 ASP A N 1
ATOM 686 C CA . ASP A 1 81 ? -11.642 -8.703 -0.834 1.00 95.81 81 ASP A CA 1
ATOM 687 C C . ASP A 1 81 ? -10.769 -8.588 0.422 1.00 95.81 81 ASP A C 1
ATOM 689 O O . ASP A 1 81 ? -10.194 -9.574 0.881 1.00 95.81 81 ASP A O 1
ATOM 693 N N . ASP A 1 82 ? -10.678 -7.370 0.966 1.00 96.19 82 ASP A N 1
ATOM 694 C CA . ASP A 1 82 ? -9.940 -7.071 2.198 1.00 96.19 82 ASP A CA 1
ATOM 695 C C . ASP A 1 82 ? -8.474 -7.573 2.125 1.00 96.19 82 ASP A C 1
ATOM 697 O O . ASP A 1 82 ? -7.878 -8.010 3.104 1.00 96.19 82 ASP A O 1
ATOM 701 N N . THR A 1 83 ? -7.893 -7.505 0.918 1.00 98.12 83 THR A N 1
ATOM 702 C CA . THR A 1 83 ? -6.526 -7.940 0.604 1.00 98.12 83 THR A CA 1
ATOM 703 C C . THR A 1 83 ? -5.734 -6.800 -0.034 1.00 98.12 83 THR A C 1
ATOM 705 O O . THR A 1 83 ? -6.203 -6.151 -0.974 1.00 98.12 83 THR A O 1
ATOM 708 N N . VAL A 1 84 ? -4.513 -6.585 0.448 1.00 98.31 84 VAL A N 1
ATOM 709 C CA . VAL A 1 84 ? -3.522 -5.639 -0.073 1.00 98.31 84 VAL A CA 1
ATOM 710 C C . VAL A 1 84 ? -2.377 -6.423 -0.712 1.00 98.31 84 VAL A C 1
ATOM 712 O O . VAL A 1 84 ? -1.842 -7.354 -0.112 1.00 98.31 84 VAL A O 1
ATOM 715 N N . VAL A 1 85 ? -1.956 -6.026 -1.912 1.00 98.44 85 VAL A N 1
ATOM 716 C CA . VAL A 1 85 ? -0.683 -6.475 -2.492 1.00 98.44 85 VAL A CA 1
ATOM 717 C C . VAL A 1 85 ? 0.295 -5.317 -2.619 1.00 98.44 85 VAL A C 1
ATOM 719 O O . VAL A 1 85 ? -0.036 -4.277 -3.188 1.00 98.44 85 VAL A O 1
ATOM 722 N N . ILE A 1 86 ? 1.512 -5.529 -2.124 1.00 98.25 86 ILE A N 1
ATOM 723 C CA . ILE A 1 86 ? 2.653 -4.639 -2.311 1.00 98.25 86 ILE A CA 1
ATOM 724 C C . ILE A 1 86 ? 3.594 -5.262 -3.339 1.00 98.25 86 ILE A C 1
ATOM 726 O O . ILE A 1 86 ? 4.033 -6.398 -3.165 1.00 98.25 86 ILE A O 1
ATOM 730 N N . PHE A 1 87 ? 3.899 -4.529 -4.407 1.00 97.75 87 PHE A N 1
ATOM 731 C CA . PHE A 1 87 ? 4.667 -5.046 -5.543 1.00 97.75 87 PHE A CA 1
ATOM 732 C C . PHE A 1 87 ? 5.665 -4.026 -6.087 1.00 97.75 87 PHE A C 1
ATOM 734 O O . PHE A 1 87 ? 5.511 -2.826 -5.870 1.00 97.75 87 PHE A O 1
ATOM 741 N N . ASP A 1 88 ? 6.674 -4.479 -6.831 1.00 96.56 88 ASP A N 1
ATOM 742 C CA . ASP A 1 88 ? 7.651 -3.573 -7.451 1.00 96.56 88 ASP A CA 1
ATOM 743 C C . ASP A 1 88 ? 7.070 -2.922 -8.712 1.00 96.56 88 ASP A C 1
ATOM 745 O O . ASP A 1 88 ? 6.896 -3.552 -9.765 1.00 96.56 88 ASP A O 1
ATOM 749 N N . GLY A 1 89 ? 6.785 -1.622 -8.607 1.00 94.56 89 GLY A N 1
ATOM 750 C CA . GLY A 1 89 ? 6.209 -0.839 -9.696 1.00 94.56 89 GLY A CA 1
ATOM 751 C C . GLY A 1 89 ? 7.121 -0.752 -10.916 1.00 94.56 89 GLY A C 1
ATOM 752 O O . GLY A 1 89 ? 6.650 -0.844 -12.053 1.00 94.56 89 GLY A O 1
ATOM 753 N N . LYS A 1 90 ? 8.438 -0.660 -10.703 1.00 93.38 90 LYS A N 1
ATOM 754 C CA . LYS A 1 90 ? 9.421 -0.576 -11.785 1.00 93.38 90 LYS A CA 1
ATOM 755 C C . LYS A 1 90 ? 9.547 -1.913 -12.504 1.00 93.38 90 LYS A C 1
ATOM 757 O O . LYS A 1 90 ? 9.502 -1.937 -13.735 1.00 93.38 90 LYS A O 1
ATOM 762 N N . ALA A 1 91 ? 9.665 -3.015 -11.763 1.00 94.62 91 ALA A N 1
ATOM 763 C CA . ALA A 1 91 ? 9.766 -4.355 -12.343 1.00 94.62 91 ALA A CA 1
ATOM 764 C C . ALA A 1 91 ? 8.544 -4.698 -13.206 1.00 94.62 91 ALA A C 1
ATOM 766 O O . ALA A 1 91 ? 8.672 -5.330 -14.256 1.00 94.62 91 ALA A O 1
ATOM 767 N N . ARG A 1 92 ? 7.360 -4.229 -12.800 1.00 94.06 92 ARG A N 1
ATOM 768 C CA . ARG A 1 92 ? 6.101 -4.484 -13.507 1.00 94.06 92 ARG A CA 1
ATOM 769 C C . ARG A 1 92 ? 5.715 -3.411 -14.525 1.00 94.06 92 ARG A C 1
ATOM 771 O O . ARG A 1 92 ? 4.706 -3.575 -15.207 1.00 94.06 92 ARG A O 1
ATOM 778 N N . SER A 1 93 ? 6.519 -2.353 -14.671 1.00 93.94 93 SER A N 1
ATOM 779 C CA . SER A 1 93 ? 6.195 -1.181 -15.503 1.00 93.94 93 SER A CA 1
ATOM 780 C C . SER A 1 93 ? 4.818 -0.586 -15.174 1.00 93.94 93 SER A C 1
ATOM 782 O O . SER A 1 93 ? 4.083 -0.168 -16.068 1.00 93.94 93 SER A O 1
ATOM 784 N N . ALA A 1 94 ? 4.453 -0.593 -13.891 1.00 92.88 94 ALA A N 1
ATOM 785 C CA . ALA A 1 94 ? 3.190 -0.051 -13.423 1.00 92.88 94 ALA A CA 1
ATOM 786 C C . ALA A 1 94 ? 3.191 1.477 -13.565 1.00 92.88 94 ALA A C 1
ATOM 788 O O . ALA A 1 94 ? 4.133 2.154 -13.155 1.00 92.88 94 ALA A O 1
ATOM 789 N N . LYS A 1 95 ? 2.127 2.015 -14.165 1.00 91.44 95 LYS A N 1
ATOM 790 C CA . LYS A 1 95 ? 1.957 3.460 -14.376 1.00 91.44 95 LYS A CA 1
ATOM 791 C C . LYS A 1 95 ? 1.525 4.194 -13.105 1.00 91.44 95 LYS A C 1
ATOM 793 O O . LYS A 1 95 ? 1.914 5.340 -12.909 1.00 91.44 95 LYS A O 1
ATOM 798 N N . TYR A 1 96 ? 0.707 3.537 -12.288 1.00 90.50 96 TYR A N 1
ATOM 799 C CA . TYR A 1 96 ? 0.113 4.089 -11.071 1.00 90.50 96 TYR A CA 1
ATOM 800 C C . TYR A 1 96 ? 0.849 3.587 -9.831 1.00 90.50 96 TYR A C 1
ATOM 802 O O . TYR A 1 96 ? 1.467 2.518 -9.863 1.00 90.50 96 TYR A O 1
ATOM 810 N N . ALA A 1 97 ? 0.777 4.360 -8.748 1.00 90.50 97 ALA A N 1
ATOM 811 C CA . ALA A 1 97 ? 1.426 4.033 -7.484 1.00 90.50 97 ALA A CA 1
ATOM 812 C C . ALA A 1 97 ? 0.478 3.339 -6.492 1.00 90.50 97 ALA A C 1
ATOM 814 O O . ALA A 1 97 ? 0.926 2.516 -5.693 1.00 90.50 97 ALA A O 1
ATOM 815 N N . GLY A 1 98 ? -0.820 3.626 -6.577 1.00 92.38 98 GLY A N 1
ATOM 816 C CA . GLY A 1 98 ? -1.879 3.038 -5.763 1.00 92.38 98 GLY A CA 1
ATOM 817 C C . GLY A 1 98 ? -3.139 2.786 -6.589 1.00 92.38 98 GLY A C 1
ATOM 818 O O . GLY A 1 98 ? -3.310 3.320 -7.687 1.00 92.38 98 GLY A O 1
ATOM 819 N N . GLY A 1 99 ? -3.983 1.882 -6.106 1.00 91.19 99 GLY A N 1
ATOM 820 C CA . GLY A 1 99 ? -5.319 1.704 -6.647 1.00 91.19 99 GLY A CA 1
ATOM 821 C C . GLY A 1 99 ? -6.105 0.627 -5.917 1.00 91.19 99 GLY A C 1
ATOM 822 O O . GLY A 1 99 ? -5.544 -0.310 -5.340 1.00 91.19 99 GLY A O 1
ATOM 823 N N . CYS A 1 100 ? -7.429 0.712 -6.014 1.00 93.31 100 CYS A N 1
ATOM 824 C CA . CYS A 1 100 ? -8.335 -0.290 -5.472 1.00 93.31 100 CYS A CA 1
ATOM 825 C C . CYS A 1 100 ? -9.368 -0.769 -6.502 1.00 93.31 100 CYS A C 1
ATOM 827 O O . CYS A 1 100 ? -9.747 -0.061 -7.438 1.00 93.31 100 CYS A O 1
ATOM 829 N N . ALA A 1 101 ? -9.864 -1.991 -6.307 1.00 92.75 101 ALA A N 1
ATOM 830 C CA . ALA A 1 101 ? -11.070 -2.483 -6.963 1.00 92.75 101 ALA A CA 1
ATOM 831 C C . ALA A 1 101 ? -11.959 -3.173 -5.926 1.00 92.75 101 ALA A C 1
ATOM 833 O O . ALA A 1 101 ? -11.586 -4.196 -5.350 1.00 92.75 101 ALA A O 1
ATOM 834 N N . GLY A 1 102 ? -13.147 -2.621 -5.670 1.00 91.31 102 GLY A N 1
ATOM 835 C CA . GLY A 1 102 ? -13.967 -3.096 -4.554 1.00 91.31 102 GLY A CA 1
ATOM 836 C C . GLY A 1 102 ? -13.233 -2.875 -3.231 1.00 91.31 102 GLY A C 1
ATOM 837 O O . GLY A 1 102 ? -12.864 -1.743 -2.944 1.00 91.31 102 GLY A O 1
ATOM 838 N N . LYS A 1 103 ? -13.013 -3.943 -2.456 1.00 93.88 103 LYS A N 1
ATOM 839 C CA . LYS A 1 103 ? -12.278 -3.894 -1.179 1.00 93.88 103 LYS A CA 1
ATOM 840 C C . LYS A 1 103 ? -10.820 -4.353 -1.273 1.00 93.88 103 LYS A C 1
ATOM 842 O O . LYS A 1 103 ? -10.165 -4.555 -0.257 1.00 93.88 103 LYS A O 1
ATOM 847 N N . SER A 1 104 ? -10.337 -4.582 -2.486 1.00 96.75 104 SER A N 1
ATOM 848 C CA . SER A 1 104 ? -8.980 -5.056 -2.738 1.00 96.75 104 SER A CA 1
ATOM 849 C C . SER A 1 104 ? -8.083 -3.908 -3.174 1.00 96.75 104 SER A C 1
ATOM 851 O O . SER A 1 104 ? -8.532 -3.020 -3.903 1.00 96.75 104 SER A O 1
ATOM 853 N N . VAL A 1 105 ? -6.830 -3.932 -2.733 1.00 97.50 105 VAL A N 1
ATOM 854 C CA . VAL A 1 105 ? -5.874 -2.833 -2.891 1.00 97.50 105 VAL A CA 1
ATOM 855 C C . VAL A 1 105 ? -4.579 -3.348 -3.505 1.00 97.50 105 VAL A C 1
ATOM 857 O O . VAL A 1 105 ? -4.084 -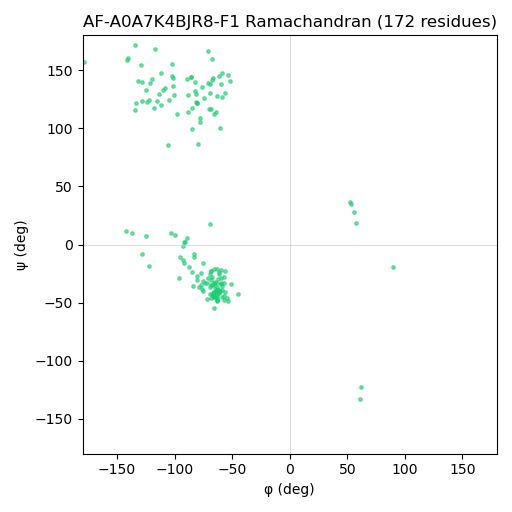4.417 -3.148 1.00 97.50 105 VAL A O 1
ATOM 860 N N . GLY A 1 106 ? -4.013 -2.565 -4.416 1.00 97.69 106 GLY A N 1
ATOM 861 C CA . GLY A 1 106 ? -2.651 -2.728 -4.897 1.00 97.69 106 GLY A CA 1
ATOM 862 C C . GLY A 1 106 ? -1.842 -1.471 -4.641 1.00 97.69 106 GLY A C 1
ATOM 863 O O . GLY A 1 106 ? -2.334 -0.364 -4.846 1.00 97.69 106 GLY A O 1
ATOM 864 N N . VAL A 1 107 ? -0.596 -1.644 -4.211 1.00 97.38 107 VAL A N 1
ATOM 865 C CA . VAL A 1 107 ? 0.336 -0.538 -3.996 1.00 97.38 107 VAL A CA 1
ATOM 866 C C . VAL A 1 107 ? 1.676 -0.887 -4.625 1.00 97.38 107 VAL A C 1
ATOM 868 O O . VAL A 1 107 ? 2.313 -1.885 -4.283 1.00 97.38 107 VAL A O 1
ATOM 871 N N . ALA A 1 108 ? 2.110 -0.041 -5.549 1.00 96.44 108 ALA A N 1
ATOM 872 C CA . ALA A 1 108 ? 3.402 -0.163 -6.189 1.00 96.44 108 ALA A CA 1
ATOM 873 C C . ALA A 1 108 ? 4.468 0.517 -5.319 1.00 96.44 108 ALA A C 1
ATOM 875 O O . ALA A 1 108 ? 4.451 1.737 -5.123 1.00 96.44 108 ALA A O 1
ATOM 876 N N . LYS A 1 109 ? 5.431 -0.266 -4.834 1.00 95.25 109 LYS A N 1
ATOM 877 C CA . LYS A 1 109 ? 6.677 0.243 -4.270 1.00 95.25 109 LYS A CA 1
ATOM 878 C C . LYS A 1 109 ? 7.617 0.580 -5.415 1.00 95.25 109 LYS A C 1
ATOM 880 O O . LYS A 1 109 ? 7.966 -0.263 -6.237 1.00 95.25 109 LYS A O 1
ATOM 885 N N . ASN A 1 110 ? 8.034 1.831 -5.467 1.00 89.06 110 ASN A N 1
ATOM 886 C CA . ASN A 1 110 ? 8.921 2.350 -6.491 1.00 89.06 110 ASN A CA 1
ATOM 887 C C . ASN A 1 110 ? 10.239 2.834 -5.864 1.00 89.06 110 ASN A C 1
ATOM 889 O O . ASN A 1 110 ? 10.369 2.986 -4.646 1.00 89.06 110 ASN A O 1
ATOM 893 N N . THR A 1 111 ? 11.239 3.110 -6.705 1.00 83.75 111 THR A N 1
ATOM 894 C CA . THR A 1 111 ? 12.595 3.484 -6.256 1.00 83.75 111 THR A CA 1
ATOM 895 C C . THR A 1 111 ? 12.675 4.850 -5.572 1.00 83.75 111 THR A C 1
ATOM 897 O O . THR A 1 111 ? 13.612 5.100 -4.827 1.00 83.75 111 THR A O 1
ATOM 900 N N . TRP A 1 112 ? 11.717 5.734 -5.843 1.00 79.19 112 TRP A N 1
ATOM 901 C CA . TRP A 1 112 ? 11.562 7.043 -5.195 1.00 79.19 112 TRP A CA 1
ATOM 902 C C . TRP A 1 112 ? 10.817 7.009 -3.852 1.00 79.19 112 TRP A C 1
ATOM 904 O O . TRP A 1 112 ? 10.800 8.025 -3.168 1.00 79.19 112 TRP A O 1
ATOM 914 N N . ASP A 1 113 ? 10.234 5.873 -3.451 1.00 82.06 113 ASP A N 1
ATOM 915 C CA . ASP A 1 113 ? 9.639 5.735 -2.118 1.00 82.06 113 ASP A CA 1
ATOM 916 C C . ASP A 1 113 ? 10.782 5.478 -1.122 1.00 82.06 113 ASP A C 1
ATOM 918 O O . ASP A 1 113 ? 11.182 4.332 -0.900 1.00 82.06 113 ASP A O 1
ATOM 922 N N . THR A 1 114 ? 11.386 6.553 -0.621 1.00 81.19 114 THR A N 1
ATOM 923 C CA . THR A 1 114 ? 12.577 6.503 0.244 1.00 81.19 114 THR A CA 1
ATOM 924 C C . THR A 1 114 ? 12.260 6.545 1.734 1.00 81.19 114 THR A C 1
ATOM 926 O O . THR A 1 114 ? 13.163 6.322 2.533 1.00 81.19 114 THR A O 1
ATOM 929 N N . ASP A 1 115 ? 11.015 6.843 2.101 1.00 82.44 115 ASP A N 1
ATOM 930 C CA . ASP A 1 115 ? 10.569 6.977 3.484 1.00 82.44 115 ASP A CA 1
ATOM 931 C C . ASP A 1 115 ? 9.278 6.188 3.748 1.00 82.44 115 ASP A C 1
ATOM 933 O O . ASP A 1 115 ? 8.361 6.136 2.923 1.00 82.44 115 ASP A O 1
ATOM 937 N N . GLU A 1 116 ? 9.217 5.560 4.920 1.00 83.50 116 GLU A N 1
ATOM 938 C CA . GLU A 1 116 ? 8.111 4.710 5.363 1.00 83.50 116 GLU A CA 1
ATOM 939 C C . GLU A 1 116 ? 6.824 5.501 5.602 1.00 83.50 116 GLU A C 1
ATOM 941 O O . GLU A 1 116 ? 5.725 4.969 5.451 1.00 83.50 116 GLU A O 1
ATOM 946 N N . LEU A 1 117 ? 6.941 6.785 5.952 1.00 76.50 117 LEU A N 1
ATOM 947 C CA . LEU A 1 117 ? 5.790 7.650 6.191 1.00 76.50 117 LEU A CA 1
ATOM 948 C C . LEU A 1 117 ? 4.992 7.867 4.906 1.00 76.50 117 LEU A C 1
ATOM 950 O O . LEU A 1 117 ? 3.795 7.585 4.873 1.00 76.50 117 LEU A O 1
ATOM 954 N N . GLY A 1 118 ? 5.642 8.337 3.843 1.00 72.62 118 GLY A N 1
ATOM 955 C CA . GLY A 1 118 ? 5.010 8.559 2.548 1.00 72.62 118 GLY A CA 1
ATOM 956 C C . GLY A 1 118 ? 4.409 7.276 1.982 1.00 72.62 118 GLY A C 1
ATOM 957 O O . GLY A 1 118 ? 3.291 7.285 1.465 1.00 72.62 118 GLY A O 1
ATOM 958 N N . PHE A 1 119 ? 5.104 6.150 2.150 1.00 85.00 119 PHE A N 1
ATOM 959 C CA . PHE A 1 119 ? 4.596 4.860 1.700 1.00 85.00 119 PHE A CA 1
ATOM 960 C C . PHE A 1 119 ? 3.398 4.366 2.528 1.00 85.00 119 PHE A C 1
ATOM 962 O O . PHE A 1 119 ? 2.400 3.916 1.961 1.00 85.00 119 PHE A O 1
ATOM 969 N N . GLY A 1 120 ? 3.448 4.504 3.855 1.00 83.81 120 GLY A N 1
ATOM 970 C CA . GLY A 1 120 ? 2.343 4.168 4.756 1.00 83.81 120 GLY A CA 1
ATOM 971 C C . GLY A 1 120 ? 1.091 5.001 4.479 1.00 83.81 120 GLY A C 1
ATOM 972 O O . GLY A 1 120 ? -0.014 4.460 4.429 1.00 83.81 120 GLY A O 1
ATOM 973 N N . LEU A 1 121 ? 1.262 6.297 4.199 1.00 77.44 121 LEU A N 1
ATOM 974 C CA . LEU A 1 121 ? 0.175 7.192 3.796 1.00 77.44 121 LEU A CA 1
ATOM 975 C C . LEU A 1 121 ? -0.502 6.739 2.493 1.00 77.44 121 LEU A C 1
ATOM 977 O O . LEU A 1 121 ? -1.730 6.770 2.415 1.00 77.44 121 LEU A O 1
ATOM 981 N N . ARG A 1 122 ? 0.264 6.254 1.505 1.00 87.19 122 ARG A N 1
ATOM 982 C CA . ARG A 1 122 ? -0.294 5.691 0.263 1.00 87.19 122 ARG A CA 1
ATOM 983 C C . ARG A 1 122 ? -1.130 4.443 0.529 1.00 87.19 122 ARG A C 1
ATOM 985 O O . ARG A 1 122 ? -2.259 4.347 0.060 1.00 87.19 122 ARG A O 1
ATOM 992 N N . ILE A 1 123 ? -0.597 3.493 1.302 1.00 90.62 123 ILE A N 1
ATOM 993 C CA . ILE A 1 123 ? -1.336 2.272 1.665 1.00 90.62 123 ILE A CA 1
ATOM 994 C C . ILE A 1 123 ? -2.645 2.647 2.363 1.00 90.62 123 ILE A C 1
ATOM 996 O O . ILE A 1 123 ? -3.706 2.113 2.041 1.00 90.62 123 ILE A O 1
ATOM 1000 N N . TRP A 1 124 ? -2.585 3.597 3.295 1.00 85.19 124 TRP A N 1
ATOM 1001 C CA . TRP A 1 124 ? -3.764 4.064 4.006 1.00 85.19 124 TRP A CA 1
ATOM 1002 C C . TRP A 1 124 ? -4.794 4.721 3.081 1.00 85.19 124 TRP A C 1
ATOM 1004 O O . TRP A 1 124 ? -5.982 4.406 3.173 1.00 85.19 124 TRP A O 1
ATOM 1014 N N . HIS A 1 125 ? -4.358 5.579 2.161 1.00 82.88 125 HIS A N 1
ATOM 1015 C CA . HIS A 1 125 ? -5.234 6.210 1.177 1.00 82.88 125 HIS A CA 1
ATOM 1016 C C . HIS A 1 125 ? -6.059 5.183 0.396 1.00 82.88 125 HIS A C 1
ATOM 1018 O O . HIS A 1 125 ? -7.287 5.282 0.318 1.00 82.88 125 HIS A O 1
ATOM 1024 N N . GLU A 1 126 ? -5.396 4.146 -0.111 1.00 89.81 126 GLU A N 1
ATOM 1025 C CA . GLU A 1 126 ? -6.063 3.097 -0.874 1.00 89.81 126 GLU A CA 1
ATOM 1026 C C . GLU A 1 126 ? -6.998 2.244 -0.013 1.00 89.81 126 GLU A C 1
ATOM 1028 O O . GLU A 1 126 ? -8.073 1.843 -0.463 1.00 89.81 126 GLU A O 1
ATOM 1033 N N . LEU A 1 127 ? -6.645 2.007 1.255 1.00 88.38 127 LEU A N 1
ATOM 1034 C CA . LEU A 1 127 ? -7.536 1.346 2.211 1.00 88.38 127 LEU A CA 1
ATOM 1035 C C . LEU A 1 127 ? -8.808 2.166 2.469 1.00 88.38 127 LEU A C 1
ATOM 1037 O O . LEU A 1 127 ? -9.894 1.590 2.561 1.00 88.38 127 LEU A O 1
ATOM 1041 N N . LEU A 1 128 ? -8.716 3.497 2.551 1.00 83.31 128 LEU A N 1
ATOM 1042 C CA . LEU A 1 128 ? -9.895 4.361 2.678 1.00 83.31 128 LEU A CA 1
ATOM 1043 C C . LEU A 1 128 ? -10.793 4.247 1.446 1.00 83.31 128 LEU A C 1
ATOM 1045 O O . LEU A 1 128 ? -12.002 4.029 1.591 1.00 83.31 128 LEU A O 1
ATOM 1049 N N . HIS A 1 129 ? -10.202 4.302 0.249 1.00 83.75 129 HIS A N 1
ATOM 1050 C CA . HIS A 1 129 ? -10.925 4.089 -1.001 1.00 83.75 129 HIS A CA 1
ATOM 1051 C C . HIS A 1 129 ? -11.633 2.729 -1.040 1.00 83.75 129 HIS A C 1
ATOM 1053 O O . HIS A 1 129 ? -12.837 2.670 -1.315 1.00 83.75 129 HIS A O 1
ATOM 1059 N N . ALA A 1 130 ? -10.930 1.655 -0.677 1.00 89.12 130 ALA A N 1
ATOM 1060 C CA . ALA A 1 130 ? -11.469 0.298 -0.623 1.00 89.12 130 ALA A CA 1
ATOM 1061 C C . ALA A 1 130 ? -12.661 0.165 0.345 1.00 89.12 130 ALA A C 1
ATOM 1063 O O . ALA A 1 130 ? -13.617 -0.569 0.081 1.00 89.12 130 ALA A O 1
ATOM 1064 N N . GLN A 1 131 ? -12.658 0.928 1.442 1.00 82.56 131 GLN A N 1
ATOM 1065 C CA . GLN A 1 131 ? -13.756 0.965 2.415 1.00 82.56 131 GLN A CA 1
ATOM 1066 C C . GLN A 1 131 ? -14.837 2.011 2.087 1.00 82.56 131 GLN A C 1
ATOM 1068 O O . GLN A 1 131 ? -15.783 2.197 2.857 1.00 82.56 131 GLN A O 1
ATOM 1073 N N . LYS A 1 132 ? -14.753 2.680 0.926 1.00 81.00 132 LYS A N 1
ATOM 1074 C CA . LYS A 1 132 ? -15.656 3.770 0.505 1.00 81.00 132 LYS A CA 1
ATOM 1075 C C . LYS A 1 132 ? -15.714 4.918 1.518 1.00 81.00 132 LYS A C 1
ATOM 1077 O O . LYS A 1 132 ? -16.744 5.603 1.623 1.00 81.00 132 LYS A O 1
ATOM 1082 N N . ILE A 1 133 ? -14.637 5.099 2.268 1.00 70.81 133 ILE A N 1
ATOM 1083 C CA . ILE A 1 133 ? -14.406 6.262 3.111 1.00 70.81 133 ILE A CA 1
ATOM 1084 C C . ILE A 1 133 ? -13.778 7.326 2.210 1.00 70.81 133 ILE A C 1
ATOM 1086 O O . ILE A 1 133 ? -13.059 7.004 1.266 1.00 70.81 133 ILE A O 1
ATOM 1090 N N . ASP A 1 134 ? -14.127 8.586 2.442 1.00 67.62 134 ASP A N 1
ATOM 1091 C CA . ASP A 1 134 ? -13.553 9.692 1.683 1.00 67.62 134 ASP A CA 1
ATOM 1092 C C . ASP A 1 134 ? -12.043 9.764 1.965 1.00 67.62 134 ASP A C 1
ATOM 1094 O O . ASP A 1 134 ? -11.634 9.966 3.108 1.00 67.62 134 ASP A O 1
ATOM 1098 N N . SER A 1 135 ? -11.222 9.510 0.946 1.00 63.78 135 SER A N 1
ATOM 1099 C CA . SER A 1 135 ? -9.766 9.430 1.081 1.00 63.78 135 SER A CA 1
ATOM 1100 C C . SER A 1 135 ? -9.125 10.818 1.176 1.00 63.78 135 SER A C 1
ATOM 1102 O O . SER A 1 135 ? -8.091 10.970 1.826 1.00 63.78 135 SER A O 1
ATOM 1104 N N . ASP A 1 136 ? -9.796 11.850 0.650 1.00 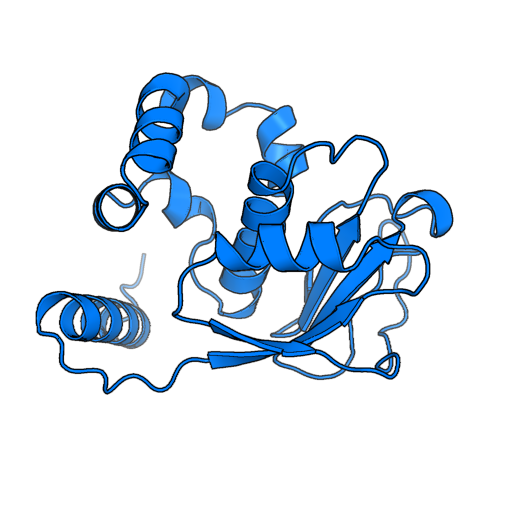56.84 136 ASP A N 1
ATOM 1105 C CA . ASP A 1 136 ? -9.417 13.251 0.832 1.00 56.84 136 ASP A CA 1
ATOM 1106 C C . ASP A 1 136 ? -9.775 13.752 2.244 1.00 56.84 136 ASP A C 1
ATOM 1108 O O . ASP A 1 136 ? -9.220 14.753 2.702 1.00 56.84 136 ASP A O 1
ATOM 1112 N N . ALA A 1 137 ? -10.635 13.044 2.996 1.00 52.25 137 ALA A N 1
ATOM 1113 C CA . ALA A 1 137 ? -10.973 13.416 4.376 1.00 52.25 137 ALA A CA 1
ATOM 1114 C C . ALA A 1 137 ? -9.746 13.442 5.304 1.00 52.25 137 ALA A C 1
ATOM 1116 O O . ALA A 1 137 ? -9.757 14.167 6.299 1.00 52.25 137 ALA A O 1
ATOM 1117 N N . MET A 1 138 ? -8.667 12.737 4.942 1.00 56.34 138 MET A N 1
ATOM 1118 C CA . MET A 1 138 ? -7.363 12.819 5.608 1.00 56.34 138 MET A CA 1
ATOM 1119 C C . MET A 1 138 ? -6.784 14.245 5.644 1.00 56.34 138 MET A C 1
ATOM 1121 O O . MET A 1 138 ? -6.044 14.595 6.555 1.00 56.34 138 MET A O 1
ATOM 1125 N N . LEU A 1 139 ? -7.128 15.099 4.675 1.00 53.78 139 LEU A N 1
ATOM 1126 C CA . LEU A 1 139 ? -6.623 16.475 4.577 1.00 53.78 139 LEU A CA 1
ATOM 1127 C C . LEU A 1 139 ? -7.531 17.508 5.264 1.00 53.78 139 LEU A C 1
ATOM 1129 O O . LEU A 1 139 ? -7.127 18.661 5.452 1.00 53.78 139 LEU A O 1
ATOM 1133 N N . TYR A 1 140 ? -8.762 17.127 5.618 1.00 51.22 140 TYR A N 1
ATOM 1134 C CA . TYR A 1 140 ? -9.803 18.068 6.044 1.00 51.22 140 TYR A CA 1
ATOM 1135 C C . TYR A 1 140 ? -10.485 17.726 7.371 1.00 51.22 140 TYR A C 1
ATOM 1137 O O . TYR A 1 140 ? -11.246 18.561 7.853 1.00 51.22 140 TYR A O 1
ATOM 1145 N N . SER A 1 141 ? -10.232 16.557 7.966 1.00 49.12 141 SER A N 1
ATOM 1146 C CA . SER A 1 141 ? -10.814 16.164 9.255 1.00 49.12 141 SER A CA 1
ATOM 1147 C C . SER A 1 141 ? -9.941 16.643 10.426 1.00 49.12 141 SER A C 1
ATOM 1149 O O . SER A 1 141 ? -8.822 16.155 10.594 1.00 49.12 141 SER A O 1
ATOM 1151 N N . PRO A 1 142 ? -10.425 17.572 11.273 1.00 53.34 142 PRO A N 1
ATOM 1152 C CA . PRO A 1 142 ? -9.739 17.939 12.513 1.00 53.34 142 PRO A CA 1
ATOM 1153 C C . PRO A 1 142 ? -9.515 16.737 13.438 1.00 53.34 142 PRO A C 1
ATOM 1155 O O . PRO A 1 142 ? -8.492 16.644 14.105 1.00 53.34 142 PRO A O 1
ATOM 1158 N N . GLU A 1 143 ? -10.438 15.778 13.430 1.00 46.31 143 GLU A N 1
ATOM 1159 C CA . GLU A 1 143 ? -10.361 14.552 14.222 1.00 46.31 143 GLU A CA 1
ATOM 1160 C C . GLU A 1 143 ? -9.227 13.636 13.747 1.00 46.31 143 GLU A C 1
ATOM 1162 O O . GLU A 1 143 ? -8.571 12.985 14.555 1.00 46.31 143 GLU A O 1
ATOM 1167 N N . PHE A 1 144 ? -8.959 13.612 12.441 1.00 51.16 144 PHE A N 1
ATOM 1168 C CA . PHE A 1 144 ? -7.802 12.936 11.860 1.00 51.16 144 PHE A CA 1
ATOM 1169 C C . PHE A 1 144 ? -6.488 13.609 12.276 1.00 51.16 144 PHE A C 1
ATOM 1171 O O . PHE A 1 144 ? -5.532 12.930 12.644 1.00 51.16 144 PHE A O 1
ATOM 1178 N N . GLU A 1 145 ? -6.447 14.944 12.287 1.00 51.53 145 GLU A N 1
ATOM 1179 C CA . GLU A 1 145 ? -5.285 15.709 12.758 1.00 51.53 145 GLU A CA 1
ATOM 1180 C C . GLU A 1 145 ? -5.002 15.529 14.256 1.00 51.53 145 GLU A C 1
ATOM 1182 O O . GLU A 1 145 ? -3.844 15.625 14.668 1.00 51.53 145 GLU A O 1
ATOM 1187 N N . GLU A 1 146 ? -6.041 15.323 15.068 1.00 52.50 146 GLU A N 1
ATOM 1188 C CA . GLU A 1 146 ? -5.945 15.055 16.510 1.00 52.50 146 GLU A CA 1
ATOM 1189 C C . GLU A 1 146 ? -5.612 13.593 16.824 1.00 52.50 146 GLU A C 1
ATOM 1191 O O . GLU A 1 146 ? -4.966 13.314 17.833 1.00 52.50 146 GLU A O 1
ATOM 1196 N N . TRP A 1 147 ? -6.042 12.664 15.968 1.00 46.41 147 TRP A N 1
ATOM 1197 C CA . TRP A 1 147 ? -5.745 11.239 16.088 1.00 46.41 147 TRP A CA 1
ATOM 1198 C C . TRP A 1 147 ? -4.291 10.905 15.714 1.00 46.41 147 TRP A C 1
ATOM 1200 O O . TRP A 1 147 ? -3.695 10.000 16.298 1.00 46.41 147 TRP A O 1
ATOM 1210 N N . LEU A 1 148 ? -3.709 11.641 14.763 1.00 47.25 148 LEU A N 1
ATOM 1211 C CA . LEU A 1 148 ? -2.305 11.502 14.386 1.00 47.25 148 LEU A CA 1
ATOM 1212 C C . LEU A 1 148 ? -1.378 11.780 15.572 1.00 47.25 148 LEU A C 1
ATOM 1214 O O . LEU A 1 148 ? -1.551 12.764 16.295 1.00 47.25 148 LEU A O 1
ATOM 1218 N N . GLU A 1 149 ? -0.329 10.966 15.723 1.00 45.25 149 GLU A N 1
ATOM 1219 C CA . GLU A 1 149 ? 0.723 11.270 16.692 1.00 45.25 149 GLU A CA 1
ATOM 1220 C C . GLU A 1 149 ? 1.266 12.686 16.451 1.00 45.25 149 GLU A C 1
ATOM 1222 O O . GLU A 1 149 ? 1.342 13.165 15.314 1.00 45.25 149 GLU A O 1
ATOM 1227 N N . SER A 1 150 ? 1.648 13.371 17.531 1.00 51.91 150 SER A N 1
ATOM 1228 C CA . SER A 1 150 ? 1.984 14.803 17.520 1.00 51.91 150 SER A CA 1
ATOM 1229 C C . SER A 1 150 ? 3.006 15.189 16.444 1.00 51.91 150 SER A C 1
ATOM 1231 O O . SER A 1 150 ? 2.897 16.258 15.842 1.00 51.91 150 SER A O 1
ATOM 1233 N N . GLN A 1 151 ? 3.950 14.293 16.155 1.00 43.84 151 GLN A N 1
ATOM 1234 C CA . GLN A 1 151 ? 4.952 14.431 15.099 1.00 43.84 151 GLN A CA 1
ATOM 1235 C C . GLN A 1 151 ? 4.354 14.498 13.682 1.00 43.84 151 GLN A C 1
ATOM 1237 O O . GLN A 1 151 ? 4.788 15.317 12.874 1.00 43.84 151 GLN A O 1
ATOM 1242 N N . PHE A 1 152 ? 3.315 13.716 13.386 1.00 49.72 152 PHE A N 1
ATOM 1243 C CA . PHE A 1 152 ? 2.652 13.697 12.078 1.00 49.72 152 PHE A CA 1
ATOM 1244 C C . PHE A 1 152 ? 1.608 14.807 11.947 1.00 49.72 152 PHE A C 1
ATOM 1246 O O . PHE A 1 152 ? 1.499 15.431 10.891 1.00 49.72 152 PHE A O 1
ATOM 1253 N N . SER A 1 153 ? 0.905 15.118 13.042 1.00 54.28 153 SER A N 1
ATOM 1254 C CA . SER A 1 153 ? -0.012 16.263 13.123 1.00 54.28 153 SER A CA 1
ATOM 1255 C C . SER A 1 153 ? 0.705 17.577 12.783 1.00 54.28 153 SER A C 1
ATOM 1257 O O . SER A 1 153 ? 0.179 18.401 12.035 1.00 54.28 153 SER A O 1
ATOM 1259 N N . TYR A 1 154 ? 1.940 17.755 13.269 1.00 53.91 154 TYR A N 1
ATOM 1260 C CA . TYR A 1 154 ? 2.772 18.925 12.972 1.00 53.91 154 TYR A CA 1
ATOM 1261 C C . TYR A 1 154 ? 3.127 19.036 11.479 1.00 53.91 154 TYR A C 1
ATOM 1263 O O . TYR A 1 154 ? 2.920 20.086 10.874 1.00 53.91 154 TYR A O 1
ATOM 1271 N N . VAL A 1 155 ? 3.584 17.945 10.854 1.00 52.72 155 VAL A N 1
ATOM 1272 C CA . VAL A 1 155 ? 3.962 17.927 9.427 1.00 52.72 155 VAL A CA 1
ATOM 1273 C C . VAL A 1 155 ? 2.774 18.253 8.517 1.00 52.72 155 VAL A C 1
ATOM 1275 O O . VAL A 1 155 ? 2.927 19.019 7.561 1.00 52.72 155 VAL A O 1
ATOM 1278 N N . LEU A 1 156 ? 1.591 17.713 8.826 1.00 56.34 156 LEU A N 1
ATOM 1279 C CA . LEU A 1 156 ? 0.354 17.992 8.092 1.00 56.34 156 LEU A CA 1
ATOM 1280 C C . LEU A 1 156 ? -0.111 19.443 8.265 1.00 56.34 156 LEU A C 1
ATOM 1282 O O . LEU A 1 156 ? -0.468 20.083 7.277 1.00 56.34 156 LEU A O 1
ATOM 1286 N N . LYS A 1 157 ? -0.059 19.989 9.487 1.00 62.31 157 LYS A N 1
ATOM 1287 C CA . LYS A 1 157 ? -0.480 21.370 9.785 1.00 62.31 157 LYS A CA 1
ATOM 1288 C C . LYS A 1 157 ? 0.409 22.422 9.126 1.00 62.31 157 LYS A C 1
ATOM 1290 O O . LYS A 1 157 ? -0.116 23.355 8.523 1.00 62.31 157 LYS A O 1
ATOM 1295 N N . GLU A 1 158 ? 1.728 22.252 9.184 1.00 60.19 158 GLU A N 1
ATOM 1296 C CA . GLU A 1 158 ? 2.696 23.225 8.647 1.00 60.19 158 GLU A CA 1
ATOM 1297 C C . GLU A 1 158 ? 2.674 23.326 7.114 1.00 60.19 158 GLU A C 1
ATOM 1299 O O . GLU A 1 158 ? 3.066 24.340 6.543 1.00 60.19 158 GLU A O 1
ATOM 1304 N N . ASN A 1 159 ? 2.191 22.291 6.425 1.00 51.84 159 ASN A N 1
ATOM 1305 C CA . ASN A 1 159 ? 2.314 22.185 4.970 1.00 51.84 159 ASN A CA 1
ATOM 1306 C C . ASN A 1 159 ? 0.966 21.981 4.249 1.00 51.84 159 ASN A C 1
ATOM 1308 O O . ASN A 1 159 ? 0.921 21.801 3.029 1.00 51.84 159 ASN A O 1
ATOM 1312 N N . LYS A 1 160 ? -0.148 22.077 4.984 1.00 55.00 160 LYS A N 1
ATOM 1313 C CA . LYS A 1 160 ? -1.530 21.915 4.502 1.00 55.00 160 LYS A CA 1
ATOM 1314 C C . LYS A 1 160 ? -1.839 22.649 3.180 1.00 55.00 160 LYS A C 1
ATOM 1316 O O . LYS A 1 160 ? -2.444 22.031 2.304 1.00 55.00 160 LYS A O 1
ATOM 1321 N N . PRO A 1 161 ? -1.400 23.909 2.956 1.00 51.41 161 PRO A N 1
ATOM 1322 C CA . PRO A 1 161 ? -1.651 24.615 1.694 1.00 51.41 161 PRO A CA 1
ATOM 1323 C C . PRO A 1 161 ? -0.833 24.078 0.509 1.00 51.41 161 PRO A C 1
ATOM 1325 O O . PRO A 1 161 ? -1.313 24.086 -0.621 1.00 51.41 161 PRO A O 1
ATOM 1328 N N . ALA A 1 162 ? 0.392 23.597 0.749 1.00 48.47 162 ALA A N 1
ATOM 1329 C CA . ALA A 1 162 ? 1.230 22.996 -0.289 1.00 48.47 162 ALA A CA 1
ATOM 1330 C C . ALA A 1 162 ? 0.684 21.626 -0.727 1.00 48.47 162 ALA A C 1
ATOM 1332 O O . ALA A 1 162 ? 0.851 21.224 -1.876 1.00 48.47 162 ALA A O 1
ATOM 1333 N N . TYR A 1 163 ? -0.007 20.928 0.173 1.00 53.09 163 TYR A N 1
ATOM 1334 C CA . TYR A 1 163 ? -0.506 19.570 -0.042 1.00 53.09 163 TYR A CA 1
ATOM 1335 C C . TYR A 1 163 ? -1.886 19.491 -0.697 1.00 53.09 163 TYR A C 1
ATOM 1337 O O . TYR A 1 163 ? -2.196 18.478 -1.311 1.00 53.09 163 TYR A O 1
ATOM 1345 N N . GLN A 1 164 ? -2.680 20.566 -0.669 1.00 47.53 164 GLN A N 1
ATOM 1346 C CA . GLN A 1 164 ? -3.985 20.614 -1.345 1.00 47.53 164 GLN A CA 1
ATOM 1347 C C . GLN A 1 164 ? -3.893 20.544 -2.883 1.00 47.53 164 GLN A C 1
ATOM 1349 O O . GLN A 1 164 ? -4.872 20.176 -3.531 1.00 47.53 164 GLN A O 1
ATOM 1354 N N . HIS A 1 165 ? -2.737 20.876 -3.481 1.00 41.56 165 HIS A N 1
ATOM 1355 C CA . HIS A 1 165 ? -2.569 20.981 -4.943 1.00 41.56 165 HIS A CA 1
ATOM 1356 C C . HIS A 1 165 ? -1.212 20.482 -5.486 1.00 41.56 165 HIS A C 1
ATOM 1358 O O . HIS A 1 165 ? -0.883 20.733 -6.646 1.00 41.56 165 HIS A O 1
ATOM 1364 N N . SER A 1 166 ? -0.395 19.799 -4.679 1.00 40.06 166 SER A N 1
ATOM 1365 C CA . SER A 1 166 ? 0.931 19.327 -5.107 1.00 40.06 166 SER A CA 1
ATOM 1366 C C . SER A 1 166 ? 0.849 18.026 -5.911 1.00 40.06 166 SER A C 1
ATOM 1368 O O . SER A 1 166 ? 0.302 17.033 -5.435 1.00 40.06 166 SER A O 1
ATOM 1370 N N . MET A 1 167 ? 1.485 17.988 -7.091 1.00 36.12 167 MET A N 1
ATOM 1371 C CA . MET A 1 167 ? 1.699 16.740 -7.842 1.00 36.12 167 MET A CA 1
ATOM 1372 C C . MET A 1 167 ? 2.511 15.706 -7.053 1.00 36.12 167 MET A C 1
ATOM 1374 O O . MET A 1 167 ? 2.313 14.519 -7.257 1.00 36.12 167 MET A O 1
ATOM 1378 N N . GLN A 1 168 ? 3.405 16.120 -6.146 1.00 37.03 168 GLN A N 1
ATOM 1379 C CA . GLN A 1 168 ? 4.129 15.174 -5.285 1.00 37.03 168 GLN A CA 1
ATOM 1380 C C . GLN A 1 168 ? 3.172 14.468 -4.322 1.00 37.03 168 GLN A C 1
ATOM 1382 O O . GLN A 1 168 ? 3.356 13.288 -4.060 1.00 37.03 168 GLN A O 1
ATOM 1387 N N . PHE A 1 169 ? 2.117 15.147 -3.864 1.00 43.50 169 PHE A N 1
ATOM 1388 C CA . PHE A 1 169 ? 1.057 14.519 -3.078 1.00 43.50 169 PHE A CA 1
ATOM 1389 C C . PHE A 1 169 ? 0.075 13.743 -3.969 1.00 43.50 169 PHE A C 1
ATOM 1391 O O . PHE A 1 169 ? -0.290 12.631 -3.631 1.00 43.50 169 PHE A O 1
ATOM 1398 N N . GLN A 1 170 ? -0.261 14.209 -5.173 1.00 41.56 170 GLN A N 1
ATOM 1399 C CA . GLN A 1 170 ? -1.010 13.364 -6.118 1.00 41.56 170 GLN A CA 1
ATOM 1400 C C . GLN A 1 170 ? -0.250 12.089 -6.512 1.00 41.56 170 GLN A C 1
ATOM 1402 O O . GLN A 1 170 ? -0.882 11.113 -6.838 1.00 41.56 170 GLN A O 1
ATOM 1407 N N . ILE A 1 171 ? 1.079 12.058 -6.445 1.00 38.34 171 ILE A N 1
ATOM 1408 C CA . ILE A 1 171 ? 1.903 10.855 -6.668 1.00 38.34 171 ILE A CA 1
ATOM 1409 C C . ILE A 1 171 ? 2.046 9.996 -5.394 1.00 38.34 171 ILE A C 1
ATOM 1411 O O . ILE A 1 171 ? 2.345 8.800 -5.443 1.00 38.34 171 ILE A O 1
ATOM 1415 N N . LEU A 1 172 ? 1.878 10.604 -4.220 1.00 37.88 172 LEU A N 1
ATOM 1416 C CA . LEU A 1 172 ? 1.837 9.890 -2.944 1.00 37.88 172 LEU A CA 1
ATOM 1417 C C . LEU A 1 172 ? 0.456 9.269 -2.686 1.00 37.88 172 LEU A C 1
ATOM 1419 O O . LEU A 1 172 ? 0.401 8.247 -2.013 1.00 37.88 172 LEU A O 1
ATOM 1423 N N . PHE A 1 173 ? -0.618 9.833 -3.247 1.00 37.69 173 PHE A N 1
ATOM 1424 C CA . PHE A 1 173 ? -2.004 9.451 -2.961 1.00 37.69 173 PHE A CA 1
ATOM 1425 C C . PHE A 1 173 ? -2.823 9.000 -4.199 1.00 37.69 173 PHE A C 1
ATOM 1427 O O . PHE A 1 173 ? -3.812 8.322 -4.001 1.00 37.69 173 PHE A O 1
ATOM 1434 N N . TYR A 1 174 ? -2.433 9.298 -5.447 1.00 33.16 174 TYR A N 1
ATOM 1435 C CA . TYR A 1 174 ? -3.066 8.814 -6.700 1.00 33.16 174 TYR A CA 1
ATOM 1436 C C . TYR A 1 174 ? -2.041 8.101 -7.617 1.00 33.16 174 TYR A C 1
ATOM 1438 O O . TYR A 1 174 ? -2.453 7.557 -8.671 1.00 33.16 174 TYR A O 1
#

Mean predicted aligned error: 11.18 Å

Foldseek 3Di:
DDDDPVVVVVVVVVLVCVVPVNPDLDAQEAEEEEPPPDDVVLQVLLQVQADSSYDYDYDPDDADFDCDDDLQQLWTWHPDASYEYEEACVVSVHNAQWEYDQRTIYGHDYPPCPHSPLQSLQVNLRNCVNVVHDSCVCLVPPSNLVPHDPVVNVVSVVCSVVLVDDVVNVRSHD

=== Feature glossary ===
The record interleaves many kinds of information about one protein. Here is each kind framed as the question it answers.

Q: Are the domains correctly placed relative to each other?
A: Predicted aligned error is AlphaFold's pairwise confidence. Unlike pLDDT (per-residue), PAE is per-residue-pair and captures whether two parts of the structure are correctly placed relative to each other. Units are ångströms of expected positional error.

Q: Which residues are in helices, strands, or loops?
A: Eight-state secondary structure (DSSP): H is the canonical α-helix, G the tighter 3₁₀-helix, I the wider π-helix; E/B are β-structure, T and S are turns and bends, and '-' is everything else. DSSP derives these from the pattern of main-chain N–H···O=C hydrogen bonds, not from the sequence.

Q: What if only a Cα trace is available?
A: P-SEA three-state annotation labels each residue as helix, strand, or coil based purely on the geometry of the Cα trace. It serves as a fallback when the full backbone (and thus DSSP) is unavailable.

Q: What are the backbone torsion angles?
A: φ (phi) and ψ (psi) are the two rotatable backbone dihedrals per residue: φ is the C(i-1)–N–Cα–C torsion, ψ is the N–Cα–C–N(i+1) torsion, both in degrees on (−180°, 180°]. α-helical residues cluster near (−60°, −45°); β-strand residues near (−120°, +130°). A Ramachandran plot is simply a scatter of (φ, ψ) for every residue.

Q: What known structures does this most resemble?
A: Structural nearest neighbors (via Foldseek easy-search vs the PDB). Reported per hit: target PDB id, E-value, and alignment TM-score. A TM-score above ~0.5 is the conventional threshold for 'same fold'.

Q: What family and function is it annotated with?
A: Database cross-references. InterPro integrates a dozen domain/family signa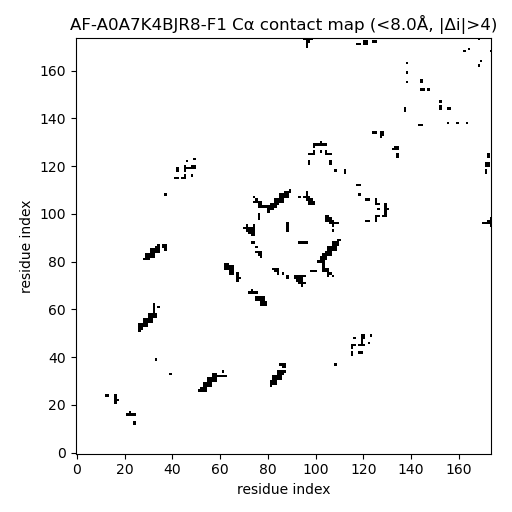ture databases into unified entries with residue-range hits. GO terms attach function/process/location labels with evidence codes. CATH codes position the fold in a four-level structural taxonomy. Organism is the NCBI-taxonomy species name.

Q: Which residues are buried vs exposed?
A: Solvent accessibility: the surface area of each residue that a 1.4 Å water probe can touch, in Å². When only backbone atoms are present the absolute values are lower than full-atom SASA (side chains contribute most of the area) and are flagged as backbone-only.

Q: What do the diagnostic plots show?
A: Three diagnostic plots accompany the record. The Cα contact map visualizes the tertiary structure as a 2D adjacency matrix (8 Å cutoff, sequence-local contacts suppressed). The Ramachandran plot shows the distribution of backbone (φ, ψ) torsions, with points in the α and β basins reflecting secondary structure content. The PAE plot shows AlphaFold's inter-residue confidence as a color matrix.

Q: What is the amino-acid chain?
A: The amino-acid sequence is the protein's primary structure: the linear order of residues from the N-terminus to the C-terminus, written in one-letter code. Everything else here — the 3D coordinates, the secondary structure, the domain annotations — is ultimately a consequence of this string.

Q: What do the rendered images show?
A: The six renders are orthographic views along the three Cartesian axes in both directions. Representation (cartoon, sticks, or surface) and color scheme (sequence-rainbow or by-chain) vary across proteins so the training set covers all the common visualization conventions.

Q: Where is each backbone atom in 3D?
A: The mmCIF table is the protein's shape written out atom by atom. For each backbone N, Cα, C, and carbonyl O, it records an (x, y, z) coordinate triple in Å plus the residue type, chain letter, and residue number.

Q: How mobile is each atom in the crystal?
A: For experimental (PDB) structures, the B-factor (temperature factor) quantifies the positional spread of each atom in the crystal — a combination of thermal vibration and static disorder — in units of Å². High B-factors mark flexible loops or poorly resolved regions; low B-factors mark the rigid, well-ordered core.

Q: How big and how compact is the whole molecule?
A: Three whole-structure scalars: the radius of gyration (RMS distance of Cα from centroid, in Å), the count of Cα–Cα contacts (pairs closer than 8 Å and separated by more than four residues in sequence — i.e. tertiary, not local, contacts), and the bounding-box dimensions. Together they distinguish compact globular folds from extended fibres or disordered chains.

Q: What does the local fold look like, residue by residue?
A: A 3Di character summarizes, for each residue, the relative orientation of the Cα frame of its nearest spatial neighbor. Because it encodes fold topology rather than chemistry, 3Di alignments detect remote structural similarity that sequence alignment misses.

Q: How confident is the AlphaFold model at each residue?
A: For AlphaFold models, the B-factor field carries pLDDT — the model's own estimate of local accuracy on a 0–100 scale. Regions with pLDDT<50 should be treated as essentially unmodeled; they often correspond to intrinsically disordered segments.